Protein AF-A0A1Q3AZX5-F1 (afdb_monomer)

Structure (mmCIF, N/CA/C/O backbone):
data_AF-A0A1Q3AZX5-F1
#
_entry.id   AF-A0A1Q3AZX5-F1
#
loop_
_atom_site.group_PDB
_atom_site.id
_atom_site.type_symbol
_atom_site.label_atom_id
_atom_site.label_alt_id
_atom_site.label_comp_id
_atom_site.label_asym_id
_atom_site.label_entity_id
_atom_site.label_seq_id
_atom_site.pdbx_PDB_ins_code
_atom_site.Cartn_x
_atom_site.Cartn_y
_atom_site.Cartn_z
_atom_site.occupancy
_atom_site.B_iso_or_equiv
_atom_site.auth_seq_id
_atom_site.auth_comp_id
_atom_site.auth_asym_id
_atom_site.auth_atom_id
_atom_site.pdbx_PDB_model_num
ATOM 1 N N . PHE A 1 1 ? 30.695 3.030 -29.112 1.00 62.28 1 PHE A N 1
ATOM 2 C CA . PHE A 1 1 ? 29.649 1.991 -29.036 1.00 62.28 1 PHE A CA 1
ATOM 3 C C . PHE A 1 1 ? 29.957 0.994 -27.920 1.00 62.28 1 PHE A C 1
ATOM 5 O O . PHE A 1 1 ? 29.171 0.930 -26.993 1.00 62.28 1 PHE A O 1
ATOM 12 N N . GLY A 1 2 ? 31.131 0.343 -27.909 1.00 85.50 2 GLY A N 1
ATOM 13 C CA . GLY A 1 2 ? 31.470 -0.656 -26.875 1.00 85.50 2 GLY A CA 1
ATOM 14 C C . GLY A 1 2 ? 31.528 -0.168 -25.417 1.00 85.50 2 GLY A C 1
ATOM 15 O O . GLY A 1 2 ? 31.267 -0.950 -24.516 1.00 85.50 2 GLY A O 1
ATOM 16 N N . GLU A 1 3 ? 31.814 1.112 -25.154 1.00 91.62 3 GLU A N 1
ATOM 17 C CA . GLU A 1 3 ? 31.807 1.649 -23.778 1.00 91.62 3 GLU A CA 1
ATOM 18 C C . GLU A 1 3 ? 30.396 1.696 -23.168 1.00 91.62 3 GLU A C 1
ATOM 20 O O . GLU A 1 3 ? 30.211 1.353 -22.006 1.00 91.62 3 GLU A O 1
ATOM 25 N N . TRP A 1 4 ? 29.386 2.073 -23.960 1.00 93.44 4 TRP A N 1
ATOM 26 C CA . TRP A 1 4 ? 27.993 2.095 -23.503 1.00 93.44 4 TRP A CA 1
ATOM 27 C C . TRP A 1 4 ? 27.488 0.683 -23.194 1.00 93.44 4 TRP A C 1
ATOM 29 O O . TRP A 1 4 ? 26.893 0.462 -22.149 1.00 93.44 4 TRP A O 1
ATOM 39 N N . GLU A 1 5 ? 27.793 -0.272 -24.070 1.00 92.94 5 GLU A N 1
ATOM 40 C CA . GLU A 1 5 ? 27.419 -1.679 -23.916 1.00 92.94 5 GLU A CA 1
ATOM 41 C C . GLU A 1 5 ? 28.101 -2.324 -22.697 1.00 92.94 5 GLU A C 1
ATOM 43 O O . GLU A 1 5 ? 27.453 -3.006 -21.907 1.00 92.94 5 GLU A O 1
ATOM 48 N N . ALA A 1 6 ? 29.387 -2.037 -22.471 1.00 93.94 6 ALA A N 1
ATOM 49 C CA . ALA A 1 6 ? 30.094 -2.491 -21.275 1.00 93.94 6 ALA A CA 1
ATOM 50 C C . ALA A 1 6 ? 29.476 -1.928 -19.981 1.00 93.94 6 ALA A C 1
ATOM 52 O O . ALA A 1 6 ? 29.306 -2.667 -19.009 1.00 93.94 6 ALA A O 1
ATOM 53 N N . ASN A 1 7 ? 29.106 -0.643 -19.978 1.00 96.00 7 ASN A N 1
ATOM 54 C CA . ASN A 1 7 ? 28.438 -0.012 -18.839 1.00 96.00 7 ASN A CA 1
ATOM 55 C C . ASN A 1 7 ? 27.036 -0.599 -18.604 1.00 96.00 7 ASN A C 1
ATOM 57 O O . ASN A 1 7 ? 26.665 -0.841 -17.457 1.00 96.00 7 ASN A O 1
ATOM 61 N N . ASP A 1 8 ? 26.272 -0.867 -19.666 1.00 96.38 8 ASP A N 1
ATOM 62 C CA . ASP A 1 8 ? 24.941 -1.474 -19.564 1.00 96.38 8 ASP A CA 1
ATOM 63 C C . ASP A 1 8 ? 25.014 -2.874 -18.930 1.00 96.38 8 ASP A C 1
ATOM 65 O O . ASP A 1 8 ? 24.337 -3.140 -17.932 1.00 96.38 8 ASP A O 1
ATOM 69 N N . TYR A 1 9 ? 25.934 -3.725 -19.399 1.00 94.62 9 TYR A N 1
ATOM 70 C CA . TYR A 1 9 ? 26.164 -5.042 -18.797 1.00 94.62 9 TYR A CA 1
ATOM 71 C C . TYR A 1 9 ? 26.655 -4.969 -17.349 1.00 94.62 9 TYR A C 1
ATOM 73 O O . TYR A 1 9 ? 26.285 -5.811 -16.525 1.00 94.62 9 TYR A O 1
ATOM 81 N N . GLN A 1 10 ? 27.459 -3.961 -17.003 1.00 96.38 10 GLN A N 1
ATOM 82 C CA . GLN A 1 10 ? 27.892 -3.761 -15.623 1.00 96.38 10 GLN A CA 1
ATOM 83 C C . GLN A 1 10 ? 26.698 -3.481 -14.704 1.00 96.38 10 GLN A C 1
ATOM 85 O O . GLN A 1 10 ? 26.576 -4.123 -13.656 1.00 96.38 10 GLN A O 1
ATOM 90 N N . VAL A 1 11 ? 25.790 -2.593 -15.116 1.00 96.94 11 VAL A N 1
ATOM 91 C CA . VAL A 1 11 ? 24.570 -2.277 -14.361 1.00 96.94 11 VAL A CA 1
ATOM 92 C C . VAL A 1 11 ? 23.652 -3.499 -14.264 1.00 96.94 11 VAL A C 1
ATOM 94 O O . VAL A 1 11 ? 23.158 -3.800 -13.177 1.00 96.94 11 VAL A O 1
ATOM 97 N N . MET A 1 12 ? 23.477 -4.262 -15.349 1.00 95.81 12 MET A N 1
ATOM 98 C CA . MET A 1 12 ? 22.729 -5.528 -15.309 1.00 95.81 12 MET A CA 1
ATOM 99 C C . MET A 1 12 ? 23.308 -6.508 -14.286 1.00 95.81 12 MET A C 1
ATOM 101 O O . MET A 1 12 ? 22.558 -7.123 -13.528 1.00 95.81 12 MET A O 1
ATOM 105 N N . SER A 1 13 ? 24.638 -6.627 -14.213 1.00 95.19 13 SER A N 1
ATOM 106 C CA . SER A 1 13 ? 25.282 -7.507 -13.236 1.00 95.19 13 SER A CA 1
ATOM 107 C C . SER A 1 13 ? 24.969 -7.088 -11.799 1.00 95.19 13 SER A C 1
ATOM 109 O O . SER A 1 13 ? 24.758 -7.947 -10.948 1.00 95.19 13 SER A O 1
ATOM 111 N N . TRP A 1 14 ? 24.893 -5.785 -11.509 1.00 96.06 14 TRP A N 1
ATOM 112 C CA . TRP A 1 14 ? 24.549 -5.301 -10.170 1.00 96.06 14 TRP A CA 1
ATOM 113 C C . TRP A 1 14 ? 23.127 -5.680 -9.782 1.00 96.06 14 TRP A C 1
ATOM 115 O O . TRP A 1 14 ? 22.910 -6.134 -8.659 1.00 96.06 14 TRP A O 1
ATOM 125 N N . PHE A 1 15 ? 22.182 -5.555 -10.714 1.00 95.06 15 PHE A N 1
ATOM 126 C CA . PHE A 1 15 ? 20.816 -6.015 -10.502 1.00 95.06 15 PHE A CA 1
ATOM 127 C C . PHE A 1 15 ? 20.783 -7.516 -10.223 1.00 95.06 15 PHE A C 1
ATOM 129 O O . PHE A 1 15 ? 20.309 -7.928 -9.170 1.00 95.06 15 PHE A O 1
ATOM 136 N N . PHE A 1 16 ? 21.348 -8.331 -11.112 1.00 95.06 16 PHE A N 1
ATOM 137 C CA . PHE A 1 16 ? 21.306 -9.786 -10.986 1.00 95.06 16 PHE A CA 1
ATOM 138 C C . PHE A 1 16 ? 22.024 -10.321 -9.744 1.00 95.06 16 PHE A C 1
ATOM 140 O O . PHE A 1 16 ? 21.514 -11.227 -9.094 1.00 95.06 16 PHE A O 1
ATOM 147 N N . ASN A 1 17 ? 23.153 -9.725 -9.355 1.00 95.31 17 ASN A N 1
ATOM 148 C CA . ASN A 1 17 ? 23.867 -10.098 -8.129 1.00 95.31 17 ASN A CA 1
ATOM 149 C C . ASN A 1 17 ? 23.114 -9.708 -6.846 1.00 95.31 17 ASN A C 1
ATOM 151 O O . ASN A 1 17 ? 23.456 -10.190 -5.768 1.00 95.31 17 ASN A O 1
ATOM 155 N N . SER A 1 18 ? 22.117 -8.829 -6.953 1.00 94.06 18 SER A N 1
ATOM 156 C CA . SER A 1 18 ? 21.274 -8.399 -5.834 1.00 94.06 18 SER A CA 1
ATOM 157 C C . SER A 1 18 ? 19.961 -9.186 -5.743 1.00 94.06 18 SER A C 1
ATOM 159 O O . SER A 1 18 ? 19.187 -8.963 -4.813 1.00 94.06 18 SER A O 1
ATOM 161 N N . MET A 1 19 ? 19.685 -10.082 -6.695 1.00 94.44 19 MET A N 1
ATOM 162 C CA . MET A 1 19 ? 18.457 -10.876 -6.747 1.00 94.44 19 MET A CA 1
ATOM 163 C C . MET A 1 19 ? 18.639 -12.252 -6.112 1.00 94.44 19 MET A C 1
ATOM 165 O O . MET A 1 19 ? 19.694 -12.878 -6.204 1.00 94.44 19 MET A O 1
ATOM 169 N N . GLU A 1 20 ? 17.561 -12.766 -5.528 1.00 95.81 20 GLU A N 1
ATOM 170 C CA . GLU A 1 20 ? 17.456 -14.192 -5.234 1.00 95.81 20 GLU A CA 1
ATOM 171 C C . GLU A 1 20 ? 17.368 -14.992 -6.552 1.00 95.81 20 GLU A C 1
ATOM 173 O O . GLU A 1 20 ? 16.752 -14.500 -7.504 1.00 95.81 20 GLU A O 1
ATOM 178 N N . PRO A 1 21 ? 17.920 -16.222 -6.640 1.00 94.56 21 PRO A N 1
ATOM 179 C CA . PRO A 1 21 ? 17.941 -16.991 -7.889 1.00 94.56 21 PRO A CA 1
ATOM 180 C C . PRO A 1 21 ? 16.577 -17.133 -8.580 1.00 94.56 21 PRO A C 1
ATOM 182 O O . PRO A 1 21 ? 16.490 -17.024 -9.797 1.00 94.56 21 PRO A O 1
ATOM 185 N N . GLN A 1 22 ? 15.497 -17.284 -7.809 1.00 94.38 22 GLN A N 1
ATOM 186 C CA . GLN A 1 22 ? 14.138 -17.401 -8.353 1.00 94.38 22 GLN A CA 1
ATOM 187 C C . GLN A 1 22 ? 13.654 -16.108 -9.027 1.00 94.38 22 GLN A C 1
ATOM 189 O O . GLN A 1 22 ? 12.931 -16.160 -10.015 1.00 94.38 22 GLN A O 1
ATOM 194 N N . VAL A 1 23 ? 14.057 -14.943 -8.509 1.00 92.94 23 VAL A N 1
ATOM 195 C CA . VAL A 1 23 ? 13.726 -13.639 -9.103 1.00 92.94 23 VAL A CA 1
ATOM 196 C C . VAL A 1 23 ? 14.577 -13.409 -10.346 1.00 92.94 23 VAL A C 1
ATOM 198 O O . VAL A 1 23 ? 14.062 -12.966 -11.368 1.00 92.94 23 VAL A O 1
ATOM 201 N N . TYR A 1 24 ? 15.861 -13.772 -10.289 1.00 93.12 24 TYR A N 1
ATOM 202 C CA . TYR A 1 24 ? 16.767 -13.700 -11.435 1.00 93.12 24 TYR A CA 1
ATOM 203 C C . TYR A 1 24 ? 16.213 -14.445 -12.659 1.00 93.12 24 TYR A C 1
ATOM 205 O O . TYR A 1 24 ? 16.205 -13.892 -13.758 1.00 93.12 24 TYR A O 1
ATOM 213 N N . GLU A 1 25 ? 15.707 -15.669 -12.472 1.00 93.75 25 GLU A N 1
ATOM 214 C CA . GLU A 1 25 ? 15.176 -16.508 -13.557 1.00 93.75 25 GLU A CA 1
ATOM 215 C C . GLU A 1 25 ? 14.039 -15.838 -14.345 1.00 93.75 25 GLU A C 1
ATOM 217 O O . GLU A 1 25 ? 13.939 -16.033 -15.556 1.00 93.75 25 GLU A O 1
ATOM 222 N N . ILE A 1 26 ? 13.227 -15.000 -13.692 1.00 94.94 26 ILE A N 1
ATOM 223 C CA . ILE A 1 26 ? 12.126 -14.258 -14.328 1.00 94.94 26 ILE A CA 1
ATOM 224 C C . ILE A 1 26 ? 12.666 -13.233 -15.335 1.00 94.94 26 ILE A C 1
ATOM 226 O O . ILE A 1 26 ? 12.065 -13.014 -16.386 1.00 94.94 26 ILE A O 1
ATOM 230 N N . PHE A 1 27 ? 13.815 -12.624 -15.036 1.00 94.69 27 PHE A N 1
ATOM 231 C CA . PHE A 1 27 ? 14.368 -11.505 -15.801 1.00 94.69 27 PHE A CA 1
ATOM 232 C C . PHE A 1 27 ? 15.612 -11.854 -16.626 1.00 94.69 27 PHE A C 1
ATOM 234 O O . PHE A 1 27 ? 16.183 -10.966 -17.267 1.00 94.69 27 PHE A O 1
ATOM 241 N N . ALA A 1 28 ? 16.025 -13.124 -16.643 1.00 91.56 28 ALA A N 1
ATOM 242 C CA . ALA A 1 28 ? 17.276 -13.591 -17.244 1.00 91.56 28 ALA A CA 1
ATOM 243 C C . ALA A 1 28 ? 17.435 -13.240 -18.738 1.00 91.56 28 ALA A C 1
ATOM 245 O O . ALA A 1 28 ? 18.557 -13.136 -19.227 1.00 91.56 28 ALA A O 1
ATOM 246 N N . TYR A 1 29 ? 16.326 -13.027 -19.453 1.00 92.75 29 TYR A N 1
ATOM 247 C CA . TYR A 1 29 ? 16.305 -12.687 -20.881 1.00 92.75 29 TYR A CA 1
ATOM 248 C C . TYR A 1 2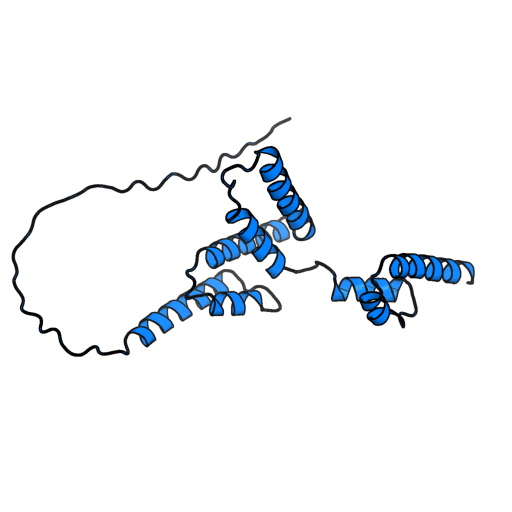9 ? 16.177 -11.184 -21.171 1.00 92.75 29 TYR A C 1
ATOM 250 O O . TYR A 1 29 ? 15.943 -10.799 -22.314 1.00 92.75 29 TYR A O 1
ATOM 258 N N . SER A 1 30 ? 16.309 -10.321 -20.160 1.00 94.12 30 SER A N 1
ATOM 259 C CA . SER A 1 30 ? 16.303 -8.869 -20.374 1.00 94.12 30 SER A CA 1
ATOM 260 C C . SER A 1 30 ? 17.502 -8.456 -21.233 1.00 94.12 30 SER A C 1
ATOM 262 O O . SER A 1 30 ? 18.636 -8.770 -20.890 1.00 94.12 30 SER A O 1
ATOM 264 N N . GLU A 1 31 ? 17.265 -7.744 -22.336 1.00 93.44 31 GLU A N 1
ATOM 265 C CA . GLU A 1 31 ? 18.322 -7.402 -23.308 1.00 93.44 31 GLU A CA 1
ATOM 266 C C . GLU A 1 31 ? 19.192 -6.210 -22.889 1.00 93.44 31 GLU A C 1
ATOM 268 O O . GLU A 1 31 ? 20.314 -6.073 -23.368 1.00 93.44 31 GLU A O 1
ATOM 273 N N . THR A 1 32 ? 18.676 -5.334 -22.022 1.00 95.81 32 THR A N 1
ATOM 274 C CA . THR A 1 32 ? 19.388 -4.141 -21.538 1.00 95.81 32 THR A CA 1
ATOM 275 C C . THR A 1 32 ? 19.109 -3.901 -20.061 1.00 95.81 32 THR A C 1
ATOM 277 O O . THR A 1 32 ? 18.050 -4.286 -19.549 1.00 95.81 32 THR A O 1
ATOM 280 N N . SER A 1 33 ? 20.007 -3.181 -19.383 1.00 95.56 33 SER A N 1
ATOM 281 C CA . SER A 1 33 ? 19.792 -2.745 -17.995 1.00 95.56 33 SER A CA 1
ATOM 282 C C . SER A 1 33 ? 18.510 -1.927 -17.834 1.00 95.56 33 SER A C 1
ATOM 284 O O . SER A 1 33 ? 17.806 -2.052 -16.831 1.00 95.56 33 SER A O 1
ATOM 286 N N . LYS A 1 34 ? 18.157 -1.139 -18.856 1.00 95.75 34 LYS A N 1
ATOM 287 C CA . LYS A 1 34 ? 16.918 -0.366 -18.889 1.00 95.75 34 LYS A CA 1
ATOM 288 C C . LYS A 1 34 ? 15.682 -1.262 -18.955 1.00 95.75 34 LYS A C 1
ATOM 290 O O . LYS A 1 34 ? 14.762 -1.051 -18.173 1.00 9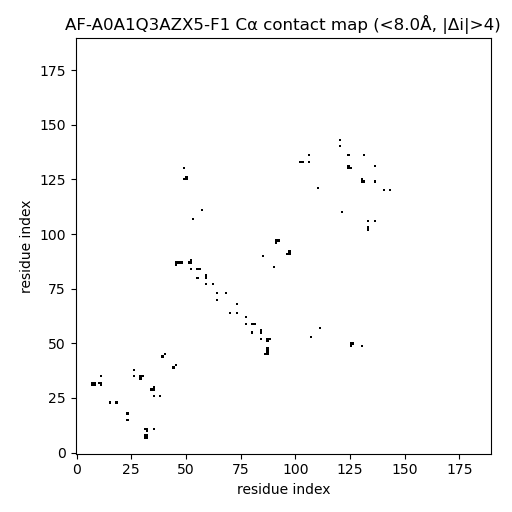5.75 34 LYS A O 1
ATOM 295 N N . ALA A 1 35 ? 15.659 -2.243 -19.858 1.00 95.62 35 ALA A N 1
ATOM 296 C CA . ALA A 1 35 ? 14.528 -3.163 -19.985 1.00 95.62 35 ALA A CA 1
ATOM 297 C C . ALA A 1 35 ? 14.327 -3.991 -18.706 1.00 95.62 35 ALA A C 1
ATOM 299 O O . ALA A 1 35 ? 13.193 -4.182 -18.260 1.00 95.62 35 ALA A O 1
ATOM 300 N N . LEU A 1 36 ? 15.434 -4.414 -18.085 1.00 95.81 36 LEU A N 1
ATOM 301 C CA . LEU A 1 36 ? 15.434 -5.072 -16.782 1.00 95.81 36 LEU A CA 1
ATOM 302 C C . LEU A 1 36 ? 14.805 -4.176 -15.708 1.00 95.81 36 LEU A C 1
ATOM 304 O O . LEU A 1 36 ? 13.880 -4.594 -15.017 1.00 95.81 36 LEU A O 1
ATOM 308 N N . TRP A 1 37 ? 15.278 -2.933 -15.589 1.00 95.06 37 TRP A N 1
ATOM 309 C CA . TRP A 1 37 ? 14.764 -1.977 -14.610 1.00 95.06 37 TRP A CA 1
ATOM 310 C C . TRP A 1 37 ? 13.289 -1.635 -14.823 1.00 95.06 37 TRP A C 1
ATOM 312 O O . TRP A 1 37 ? 12.531 -1.603 -13.858 1.00 95.06 37 TRP A O 1
ATOM 322 N N . ASP A 1 38 ? 12.870 -1.395 -16.066 1.00 93.75 38 ASP A N 1
ATOM 323 C CA . ASP A 1 38 ? 11.473 -1.098 -16.381 1.00 93.75 38 ASP A CA 1
ATOM 324 C C . ASP A 1 38 ? 10.572 -2.286 -15.998 1.00 93.75 38 ASP A C 1
ATOM 326 O O . ASP A 1 38 ? 9.565 -2.085 -15.331 1.00 93.75 38 ASP A O 1
ATOM 330 N N . SER A 1 39 ? 10.988 -3.526 -16.285 1.00 93.00 39 SER A N 1
ATOM 331 C CA . SER A 1 39 ? 10.235 -4.729 -15.891 1.00 93.00 39 SER A CA 1
ATOM 332 C C . SER A 1 39 ? 10.173 -4.914 -14.369 1.00 93.00 39 SER A C 1
ATOM 334 O O . SER A 1 39 ? 9.127 -5.265 -13.823 1.00 93.00 39 SER A O 1
ATOM 336 N N . LEU A 1 40 ? 11.280 -4.649 -13.664 1.00 92.00 40 LEU A N 1
ATOM 337 C CA . LEU A 1 40 ? 11.320 -4.668 -12.199 1.00 92.00 40 LEU A CA 1
ATOM 338 C C . LEU A 1 40 ? 10.389 -3.615 -11.600 1.00 92.00 40 LEU A C 1
ATOM 340 O O . LEU A 1 40 ? 9.657 -3.919 -10.664 1.00 92.00 40 LEU A O 1
ATOM 344 N N . ARG A 1 41 ? 10.396 -2.392 -12.139 1.00 89.06 41 ARG A N 1
ATOM 345 C CA . ARG A 1 41 ? 9.493 -1.322 -11.710 1.00 89.06 41 ARG A CA 1
ATOM 346 C C . ARG A 1 41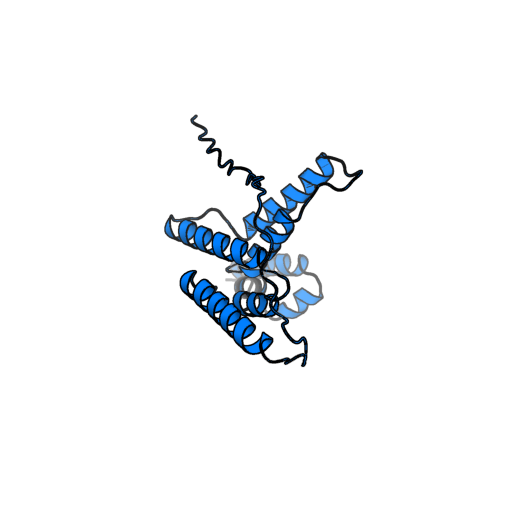 ? 8.039 -1.688 -11.993 1.00 89.06 41 ARG A C 1
ATOM 348 O O . ARG A 1 41 ? 7.197 -1.453 -11.146 1.00 89.06 41 ARG A O 1
ATOM 355 N N . ASP A 1 42 ? 7.728 -2.284 -13.131 1.00 87.00 42 ASP A N 1
ATOM 356 C CA . ASP A 1 42 ? 6.335 -2.580 -13.465 1.00 87.00 42 ASP A CA 1
ATOM 357 C C . ASP A 1 42 ? 5.775 -3.743 -12.616 1.00 87.00 42 ASP A C 1
ATOM 359 O O . ASP A 1 42 ? 4.600 -3.738 -12.258 1.00 87.00 42 ASP A O 1
ATOM 363 N N . MET A 1 43 ? 6.606 -4.729 -12.248 1.00 87.25 43 MET A N 1
ATOM 364 C CA . MET A 1 43 ? 6.182 -5.877 -11.429 1.00 87.25 43 MET A CA 1
ATOM 365 C C . MET A 1 43 ? 6.274 -5.643 -9.917 1.00 87.25 43 MET A C 1
ATOM 367 O O . MET A 1 43 ? 5.437 -6.139 -9.164 1.00 87.25 43 MET A O 1
ATOM 371 N N . TYR A 1 44 ? 7.319 -4.948 -9.469 1.00 83.06 44 TYR A N 1
ATOM 372 C CA . TYR A 1 44 ? 7.648 -4.758 -8.051 1.00 83.06 44 TYR A CA 1
ATOM 373 C C . TYR A 1 44 ? 7.642 -3.292 -7.625 1.00 83.06 44 TYR A C 1
ATOM 375 O O . TYR A 1 44 ? 7.897 -2.994 -6.456 1.00 83.06 44 TYR A O 1
ATOM 383 N N . GLY A 1 45 ? 7.362 -2.373 -8.547 1.00 77.75 45 GLY A N 1
ATOM 384 C CA . GLY A 1 45 ? 7.167 -0.971 -8.226 1.00 77.75 45 GLY A CA 1
ATOM 385 C C . GLY A 1 45 ? 6.043 -0.804 -7.222 1.00 77.75 45 GLY A C 1
ATOM 386 O O . GLY A 1 45 ? 5.068 -1.552 -7.173 1.00 77.75 45 GLY A O 1
ATOM 387 N N . HIS A 1 46 ? 6.226 0.187 -6.367 1.00 70.94 46 HIS A N 1
ATOM 388 C CA . HIS A 1 46 ? 5.271 0.529 -5.323 1.00 70.94 46 HIS A CA 1
ATOM 389 C C . HIS A 1 46 ? 4.293 1.621 -5.765 1.00 70.94 46 HIS A C 1
ATOM 391 O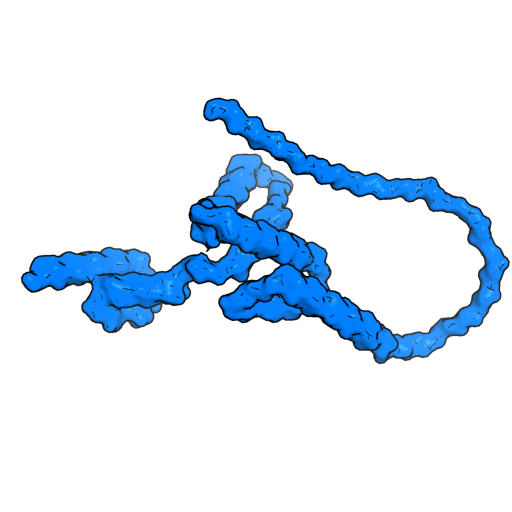 O . HIS A 1 46 ? 3.491 2.084 -4.950 1.00 70.94 46 HIS A O 1
ATOM 397 N N . ASP A 1 47 ? 4.360 2.011 -7.039 1.00 65.56 47 ASP A N 1
ATOM 398 C CA . ASP A 1 47 ? 3.473 2.987 -7.650 1.00 65.56 47 ASP A CA 1
ATOM 399 C C . ASP A 1 47 ? 2.040 2.421 -7.596 1.00 65.56 47 ASP A C 1
ATOM 401 O O . ASP A 1 47 ? 1.767 1.325 -8.078 1.00 65.56 47 ASP A O 1
ATOM 405 N N . ASP A 1 48 ? 1.150 3.134 -6.904 1.00 70.75 48 ASP A N 1
ATOM 406 C CA . ASP A 1 48 ? -0.278 2.819 -6.741 1.00 70.75 48 ASP A CA 1
ATOM 407 C C . ASP A 1 48 ? -0.647 1.573 -5.906 1.00 70.75 48 ASP A C 1
ATOM 409 O O . ASP A 1 48 ? -1.741 1.020 -6.035 1.00 70.75 48 ASP A O 1
ATOM 413 N N . ASN A 1 49 ? 0.198 1.156 -4.953 1.00 83.81 49 ASN A N 1
ATOM 414 C CA . ASN A 1 49 ? -0.159 0.073 -4.024 1.00 83.81 49 ASN A CA 1
ATOM 415 C C . ASN A 1 49 ? -1.032 0.544 -2.835 1.00 83.81 49 ASN A C 1
ATOM 417 O O . ASN A 1 49 ? -0.647 0.459 -1.664 1.00 83.81 49 ASN A O 1
ATOM 421 N N . ASP A 1 50 ? -2.237 1.032 -3.139 1.00 87.56 50 ASP A N 1
ATOM 422 C CA . ASP A 1 50 ? -3.226 1.506 -2.158 1.00 87.56 50 ASP A CA 1
ATOM 423 C C . ASP A 1 50 ? -3.633 0.410 -1.149 1.00 87.56 50 ASP A C 1
ATOM 425 O O . ASP A 1 50 ? -3.869 0.694 0.027 1.00 87.56 50 ASP A O 1
ATOM 429 N N . SER A 1 51 ? -3.637 -0.860 -1.572 1.00 88.06 51 SER A N 1
ATOM 430 C CA . SER A 1 51 ? -3.876 -2.004 -0.680 1.00 88.06 51 SER A CA 1
ATOM 431 C C . SER A 1 51 ? -2.801 -2.126 0.403 1.00 88.06 51 SER A C 1
ATOM 433 O O . SER A 1 51 ? -3.127 -2.333 1.574 1.00 88.06 51 SER A O 1
ATOM 435 N N . ARG A 1 52 ? -1.521 -1.947 0.047 1.00 90.56 52 ARG A N 1
ATOM 436 C CA . ARG A 1 52 ? -0.423 -1.974 1.021 1.00 90.56 52 ARG A CA 1
ATOM 437 C C . ARG A 1 52 ? -0.473 -0.783 1.971 1.00 90.56 52 ARG A C 1
ATOM 439 O O . ARG A 1 52 ? -0.181 -0.940 3.155 1.00 90.56 52 ARG A O 1
ATOM 446 N N . VAL A 1 53 ? -0.879 0.391 1.484 1.00 92.94 53 VAL A N 1
ATOM 447 C CA . VAL A 1 53 ? -1.112 1.562 2.343 1.00 92.94 53 VAL A CA 1
ATOM 448 C C . VAL A 1 53 ? -2.192 1.260 3.381 1.00 92.94 53 VAL A C 1
ATOM 450 O O . VAL A 1 53 ? -1.961 1.480 4.571 1.00 92.94 53 VAL A O 1
ATOM 453 N N . PHE A 1 54 ? -3.335 0.721 2.951 1.00 92.75 54 PHE A N 1
ATOM 454 C CA . PHE A 1 54 ? -4.430 0.342 3.844 1.00 92.75 54 PHE A CA 1
ATOM 455 C C . PHE A 1 54 ? -3.983 -0.675 4.905 1.00 92.75 54 PHE A C 1
ATOM 457 O O . PHE A 1 54 ? -4.266 -0.504 6.093 1.00 92.75 54 PHE A O 1
ATOM 464 N N . GLU A 1 55 ? -3.246 -1.710 4.495 1.00 92.94 55 GLU A N 1
ATOM 465 C CA . GLU A 1 55 ? -2.702 -2.727 5.398 1.00 92.94 55 GLU A CA 1
ATOM 466 C C . GLU A 1 55 ? -1.772 -2.111 6.453 1.00 92.94 55 GLU A C 1
ATOM 468 O O . GLU A 1 55 ? -1.975 -2.324 7.648 1.00 92.94 55 GLU A O 1
ATOM 473 N N . LEU A 1 56 ? -0.800 -1.292 6.035 1.00 95.44 56 LEU A N 1
ATOM 474 C CA . LEU A 1 56 ? 0.143 -0.635 6.943 1.00 95.44 56 LEU A CA 1
ATOM 475 C C . LEU A 1 56 ? -0.564 0.305 7.922 1.00 95.44 56 LEU A C 1
ATOM 477 O O . LEU A 1 56 ? -0.248 0.298 9.110 1.00 95.44 56 LEU A O 1
ATOM 481 N N . GLN A 1 57 ? -1.535 1.095 7.454 1.00 95.19 57 GLN A N 1
ATOM 482 C CA . GLN A 1 57 ? -2.342 1.951 8.327 1.00 95.19 57 GLN A CA 1
ATOM 483 C C . GLN A 1 57 ? -3.087 1.122 9.372 1.00 95.19 57 GLN A C 1
ATOM 485 O O . GLN A 1 57 ? -3.069 1.465 10.551 1.00 95.19 57 GLN A O 1
ATOM 490 N N . GLN A 1 58 ? -3.681 0.001 8.965 1.00 93.94 58 GLN A N 1
ATOM 491 C CA . GLN A 1 58 ? -4.397 -0.878 9.876 1.00 93.94 58 GLN A CA 1
ATOM 492 C C . GLN A 1 58 ? -3.464 -1.539 10.902 1.00 93.94 58 GLN A C 1
ATOM 494 O O . GLN A 1 58 ? -3.798 -1.589 12.087 1.00 93.94 58 GLN A O 1
ATOM 499 N N . GLU A 1 59 ? -2.303 -2.037 10.476 1.00 95.56 59 GLU A N 1
ATOM 500 C CA . GLU A 1 59 ? -1.281 -2.566 11.382 1.00 95.56 59 GLU A CA 1
ATOM 501 C C . GLU A 1 59 ? -0.822 -1.500 12.382 1.00 95.56 59 GLU A C 1
ATOM 503 O O . GLU A 1 59 ? -0.700 -1.793 13.569 1.00 95.56 59 GLU A O 1
ATOM 508 N N . ILE A 1 60 ? -0.614 -0.259 11.926 1.00 96.62 60 ILE A N 1
ATOM 509 C CA . ILE A 1 60 ? -0.253 0.873 12.786 1.00 96.62 60 ILE A CA 1
ATOM 510 C C . ILE A 1 60 ? -1.355 1.169 13.800 1.00 96.62 60 ILE A C 1
ATOM 512 O O . ILE A 1 60 ? -1.060 1.277 14.987 1.00 96.62 60 ILE A O 1
ATOM 516 N N . SER A 1 61 ? -2.613 1.251 13.369 1.00 94.00 61 SER A N 1
ATOM 517 C CA . SER A 1 61 ? -3.746 1.527 14.258 1.00 94.00 61 SER A CA 1
ATOM 518 C C . SER A 1 61 ? -3.983 0.432 15.297 1.00 94.00 61 SER A C 1
ATOM 520 O O . SER A 1 61 ? -4.479 0.726 16.379 1.00 94.00 61 SER A O 1
ATOM 522 N N . LYS A 1 62 ? -3.648 -0.823 14.980 1.00 94.19 62 LYS A N 1
ATOM 523 C CA . LYS A 1 62 ? -3.803 -1.976 15.883 1.00 94.19 62 LYS A CA 1
ATOM 524 C C . LYS A 1 62 ? -2.571 -2.233 16.759 1.00 94.19 62 LYS A C 1
ATOM 526 O O . LYS A 1 62 ? -2.610 -3.127 17.602 1.00 94.19 62 LYS A O 1
ATOM 531 N N . MET A 1 63 ? -1.461 -1.527 16.539 1.00 95.88 63 MET A N 1
ATOM 532 C CA . MET A 1 63 ? -0.241 -1.736 17.315 1.00 95.88 63 MET A CA 1
ATOM 533 C C . MET A 1 63 ? -0.378 -1.140 18.714 1.00 95.88 63 MET A C 1
ATOM 535 O O . MET A 1 63 ? -0.413 0.073 18.895 1.00 95.88 63 MET A O 1
ATOM 539 N N . GLU A 1 64 ? -0.340 -2.014 19.712 1.00 96.12 64 GLU A N 1
ATOM 540 C CA . GLU A 1 64 ? -0.320 -1.654 21.127 1.00 96.12 64 GLU A CA 1
ATOM 541 C C . GLU A 1 64 ? 0.925 -2.233 21.807 1.00 96.12 64 GLU A C 1
ATOM 543 O O . GLU A 1 64 ? 1.504 -3.234 21.366 1.00 96.12 64 GLU A O 1
ATOM 548 N N . GLN A 1 65 ? 1.380 -1.587 22.881 1.00 96.19 65 GLN A N 1
ATOM 549 C CA . GLN A 1 65 ? 2.501 -2.099 23.663 1.00 96.19 65 GLN A CA 1
ATOM 550 C C . GLN A 1 65 ? 2.060 -3.343 24.441 1.00 96.19 65 GLN A C 1
ATOM 552 O O . GLN A 1 65 ? 1.172 -3.283 25.288 1.00 96.19 65 GLN A O 1
ATOM 557 N N . THR A 1 66 ? 2.710 -4.480 24.189 1.00 95.00 66 THR A N 1
ATOM 558 C CA . THR A 1 66 ? 2.383 -5.734 24.880 1.00 95.00 66 THR A CA 1
ATOM 559 C C . THR A 1 66 ? 2.962 -5.762 26.295 1.00 95.00 66 THR A C 1
ATOM 561 O O . THR A 1 66 ? 4.037 -5.211 26.555 1.00 95.00 66 THR A O 1
ATOM 564 N N . THR A 1 67 ? 2.311 -6.473 27.217 1.00 95.31 67 THR A N 1
ATOM 565 C CA . THR A 1 67 ? 2.819 -6.660 28.584 1.00 95.31 67 THR A CA 1
ATOM 566 C C . THR A 1 67 ? 4.239 -7.240 28.570 1.00 95.31 67 THR A C 1
ATOM 568 O O . THR A 1 67 ? 4.500 -8.252 27.926 1.00 95.31 67 THR A O 1
ATOM 571 N N . GLY A 1 68 ? 5.173 -6.581 29.264 1.00 95.19 68 GLY A N 1
ATOM 572 C CA . GLY A 1 68 ? 6.584 -6.987 29.327 1.00 95.19 68 GLY A CA 1
ATOM 573 C C . GLY A 1 68 ? 7.465 -6.512 28.161 1.00 95.19 68 GLY A C 1
ATOM 574 O O . GLY A 1 68 ? 8.681 -6.686 28.218 1.00 95.19 68 GLY A O 1
ATOM 575 N N . GLN A 1 69 ? 6.904 -5.871 27.128 1.00 96.88 69 GLN A N 1
ATOM 576 C CA . GLN A 1 69 ? 7.690 -5.261 26.051 1.00 96.88 69 GLN A CA 1
ATOM 577 C C . GLN A 1 69 ? 8.275 -3.916 26.495 1.00 96.88 69 GLN A C 1
ATOM 579 O O . GLN A 1 69 ? 7.571 -3.068 27.044 1.00 96.88 69 GLN A O 1
ATOM 584 N N . SER A 1 70 ? 9.563 -3.687 26.217 1.00 97.75 70 SER A N 1
ATOM 585 C CA . SER A 1 70 ? 10.197 -2.397 26.502 1.00 97.75 70 SER A CA 1
ATOM 586 C C . SER A 1 70 ? 9.687 -1.298 25.566 1.00 97.75 70 SER A C 1
ATOM 588 O O . SER A 1 70 ? 9.429 -1.538 24.384 1.00 97.75 70 SER A O 1
ATOM 590 N N . PHE A 1 71 ? 9.617 -0.066 26.074 1.00 97.44 71 PHE A N 1
ATOM 591 C CA . PHE A 1 71 ? 9.219 1.102 25.283 1.00 97.44 71 PHE A CA 1
ATOM 592 C C . PHE A 1 71 ? 10.060 1.256 24.004 1.00 97.44 71 PHE A C 1
ATOM 594 O O . PHE A 1 71 ? 9.517 1.449 22.922 1.00 97.44 71 PHE A O 1
ATOM 601 N N . ILE A 1 72 ? 11.384 1.087 24.102 1.00 98.12 72 ILE A N 1
ATOM 602 C CA . ILE A 1 72 ? 12.294 1.195 22.949 1.00 98.12 72 ILE A CA 1
ATOM 603 C C . ILE A 1 72 ? 11.996 0.133 21.886 1.00 98.12 72 ILE A C 1
ATOM 605 O O . ILE A 1 72 ? 12.078 0.419 20.692 1.00 98.12 72 ILE A O 1
ATOM 609 N N . HIS A 1 73 ? 11.636 -1.086 22.296 1.00 97.62 73 HIS A N 1
ATOM 610 C CA . HIS A 1 73 ? 11.249 -2.131 21.354 1.00 97.62 73 HIS A CA 1
ATOM 611 C C . HIS A 1 73 ? 9.944 -1.773 20.631 1.00 97.62 73 HIS A C 1
ATOM 613 O O . HIS A 1 73 ? 9.862 -1.905 19.411 1.00 97.62 73 HIS A O 1
ATOM 619 N N . HIS A 1 74 ? 8.945 -1.279 21.365 1.00 97.75 74 HIS A N 1
ATOM 620 C CA . HIS A 1 74 ? 7.682 -0.828 20.782 1.00 97.75 74 HIS A CA 1
ATOM 621 C C . HIS A 1 74 ? 7.888 0.345 19.805 1.00 97.75 74 HIS A C 1
ATOM 623 O O . HIS A 1 74 ? 7.453 0.276 18.656 1.00 97.75 74 HIS A O 1
ATOM 629 N N . LEU A 1 75 ? 8.653 1.367 20.209 1.00 97.88 75 LEU A N 1
ATOM 630 C CA . LEU A 1 75 ? 8.995 2.520 19.371 1.00 97.88 75 LEU A CA 1
ATOM 631 C C . LEU A 1 75 ? 9.718 2.104 18.087 1.00 97.88 75 LEU A C 1
ATOM 633 O O . LEU A 1 75 ? 9.406 2.615 17.014 1.00 97.88 75 LEU A O 1
ATOM 637 N N . ARG A 1 76 ? 10.668 1.163 18.171 1.00 98.00 76 ARG A N 1
ATOM 638 C CA . ARG A 1 76 ? 11.362 0.629 16.990 1.00 98.00 76 ARG A CA 1
ATOM 639 C C . ARG A 1 76 ? 10.375 0.010 16.001 1.00 98.00 76 ARG A C 1
ATOM 641 O O . ARG A 1 76 ? 10.498 0.244 14.801 1.00 98.00 76 ARG A O 1
ATOM 648 N N . ASN A 1 77 ? 9.412 -0.768 16.493 1.00 97.19 77 ASN A N 1
ATOM 649 C CA . ASN A 1 77 ? 8.415 -1.421 15.649 1.00 97.19 77 ASN A CA 1
ATOM 650 C C . ASN A 1 77 ? 7.494 -0.407 14.965 1.00 97.19 77 ASN A C 1
ATOM 652 O O . ASN A 1 77 ? 7.315 -0.492 13.751 1.00 97.19 77 ASN A O 1
ATOM 656 N N . LEU A 1 78 ? 6.986 0.573 15.720 1.00 97.62 78 LEU A N 1
ATOM 657 C CA . LEU A 1 78 ? 6.188 1.675 15.177 1.00 97.62 78 LEU A CA 1
ATOM 658 C C . LEU A 1 78 ? 6.966 2.466 14.126 1.00 97.62 78 LEU A C 1
ATOM 660 O O . LEU A 1 78 ? 6.495 2.634 13.005 1.00 97.62 78 LEU A O 1
ATOM 664 N N . LYS A 1 79 ? 8.196 2.878 14.453 1.00 97.38 79 LYS A N 1
ATOM 665 C CA . LYS A 1 79 ? 9.048 3.634 13.534 1.00 97.38 79 LYS A CA 1
ATOM 666 C C . LYS A 1 79 ? 9.309 2.878 12.237 1.00 97.38 79 LYS A C 1
ATOM 668 O O . LYS A 1 79 ? 9.192 3.469 11.171 1.00 97.38 79 LYS A O 1
ATOM 673 N N . ARG A 1 80 ? 9.593 1.576 12.315 1.00 97.62 80 ARG A N 1
ATOM 674 C CA . ARG A 1 80 ? 9.772 0.734 11.126 1.00 97.62 80 ARG A CA 1
ATOM 675 C C . ARG A 1 80 ? 8.542 0.773 10.216 1.00 97.62 80 ARG A C 1
ATOM 677 O O . ARG A 1 80 ? 8.700 0.909 9.011 1.00 97.62 80 ARG A O 1
ATOM 684 N N . LYS A 1 81 ? 7.336 0.685 10.785 1.00 97.25 81 LYS A N 1
ATOM 685 C CA . LYS A 1 81 ? 6.083 0.728 10.017 1.00 97.25 81 LYS A CA 1
ATOM 686 C C . LYS A 1 81 ? 5.790 2.113 9.438 1.00 97.25 81 LYS A C 1
ATOM 688 O O . LYS A 1 81 ? 5.344 2.195 8.300 1.00 97.25 81 LYS A O 1
ATOM 693 N N . TRP A 1 82 ? 6.096 3.194 10.156 1.00 96.38 82 TRP A N 1
ATOM 694 C CA . TRP A 1 82 ? 6.006 4.552 9.601 1.00 96.38 82 TRP A CA 1
ATOM 695 C C . TRP A 1 82 ? 6.989 4.784 8.454 1.00 96.38 82 TRP A C 1
ATOM 697 O O . TRP A 1 82 ? 6.612 5.353 7.433 1.00 96.38 82 TRP A O 1
ATOM 707 N N . ASP A 1 83 ? 8.236 4.337 8.611 1.00 95.44 83 ASP A N 1
ATOM 708 C CA . ASP A 1 83 ? 9.259 4.470 7.574 1.00 95.44 83 ASP A CA 1
ATOM 709 C C . ASP A 1 83 ? 8.879 3.649 6.328 1.00 95.44 83 ASP A C 1
ATOM 711 O O . ASP A 1 83 ? 9.058 4.126 5.211 1.00 95.44 83 ASP A O 1
ATOM 715 N N . GLU A 1 84 ? 8.289 2.464 6.510 1.00 94.00 84 GLU A N 1
ATOM 716 C CA . GLU A 1 84 ? 7.733 1.649 5.426 1.00 94.00 84 GLU A CA 1
ATOM 717 C C . GLU A 1 84 ? 6.548 2.345 4.737 1.00 94.00 84 GLU A C 1
ATOM 719 O O . GLU A 1 84 ? 6.555 2.507 3.520 1.00 94.00 84 GLU A O 1
ATOM 724 N N . LEU A 1 85 ? 5.570 2.854 5.495 1.00 93.06 85 LEU A N 1
ATOM 725 C CA . LEU A 1 85 ? 4.430 3.605 4.952 1.00 93.06 85 LEU A CA 1
ATOM 726 C C . LEU A 1 85 ? 4.880 4.815 4.122 1.00 93.06 85 LEU A C 1
ATOM 728 O O . LEU A 1 85 ? 4.302 5.099 3.075 1.00 93.06 85 LEU A O 1
ATOM 732 N N . LYS A 1 86 ? 5.945 5.500 4.549 1.00 91.62 86 LYS A N 1
ATOM 733 C CA . LYS A 1 86 ? 6.514 6.647 3.832 1.00 91.62 86 LYS A CA 1
ATOM 734 C C . LYS A 1 86 ? 7.064 6.280 2.447 1.00 91.62 86 LYS A C 1
ATOM 736 O O . LYS A 1 86 ? 7.120 7.154 1.587 1.00 91.62 86 LYS A O 1
ATOM 741 N N . GLN A 1 87 ? 7.440 5.020 2.213 1.00 89.94 87 GLN A N 1
ATOM 742 C CA . GLN A 1 87 ? 7.873 4.547 0.890 1.00 89.94 87 GLN A CA 1
ATOM 743 C C . GLN A 1 87 ? 6.701 4.502 -0.100 1.00 89.94 87 GLN A C 1
ATOM 745 O O . GLN A 1 87 ? 6.873 4.868 -1.256 1.00 89.94 87 GLN A O 1
ATOM 750 N N . TYR A 1 88 ? 5.505 4.139 0.372 1.00 88.88 88 TYR A N 1
ATOM 751 C CA . TYR A 1 88 ? 4.269 4.098 -0.424 1.00 88.88 88 TYR A CA 1
ATOM 752 C C . TYR A 1 88 ? 3.523 5.443 -0.458 1.00 88.88 88 TYR A C 1
ATOM 754 O O . TYR A 1 88 ? 2.726 5.714 -1.354 1.00 88.88 88 TYR A O 1
ATOM 762 N N . ARG A 1 89 ? 3.774 6.313 0.524 1.00 87.25 89 ARG A N 1
ATOM 763 C CA . ARG A 1 89 ? 3.227 7.673 0.616 1.00 87.25 89 ARG A CA 1
ATOM 764 C C . ARG A 1 89 ? 4.368 8.700 0.692 1.00 87.25 89 ARG A C 1
ATOM 766 O O . ARG A 1 89 ? 4.557 9.322 1.742 1.00 87.25 89 ARG A O 1
ATOM 773 N N . PRO A 1 90 ? 5.134 8.908 -0.400 1.00 86.62 90 PRO A N 1
ATOM 774 C CA . PRO A 1 90 ? 6.149 9.961 -0.445 1.00 86.62 90 PRO A CA 1
ATOM 775 C C . PRO A 1 90 ? 5.492 11.333 -0.273 1.00 86.62 90 PRO A C 1
ATOM 777 O O . PRO A 1 90 ? 4.286 11.458 -0.446 1.00 86.62 90 PRO A O 1
ATOM 780 N N . ILE A 1 91 ? 6.249 12.385 0.041 1.00 86.88 91 ILE A N 1
ATOM 781 C CA . ILE A 1 91 ? 5.683 13.736 0.223 1.00 86.88 91 ILE A CA 1
ATOM 782 C C . ILE A 1 91 ? 4.857 14.131 -1.012 1.00 86.88 91 ILE A C 1
ATOM 784 O O . ILE A 1 91 ? 5.283 13.913 -2.145 1.00 86.88 91 ILE A O 1
ATOM 788 N N . ALA A 1 92 ? 3.648 14.653 -0.790 1.00 89.38 92 ALA A N 1
ATOM 789 C CA . ALA A 1 92 ? 2.779 15.086 -1.878 1.00 89.38 92 ALA A CA 1
ATOM 790 C C . ALA A 1 92 ? 3.447 16.235 -2.643 1.00 89.38 92 ALA A C 1
ATOM 792 O O . ALA A 1 92 ? 3.813 17.247 -2.049 1.00 89.38 92 ALA A O 1
ATOM 793 N N . ALA A 1 93 ? 3.612 16.065 -3.955 1.00 90.69 93 ALA A N 1
ATOM 794 C CA . ALA A 1 93 ? 4.241 17.073 -4.804 1.00 90.69 93 ALA A CA 1
ATOM 795 C C . ALA A 1 93 ? 3.319 18.276 -5.069 1.00 90.69 93 ALA A C 1
ATOM 797 O O . ALA A 1 93 ? 3.806 19.370 -5.341 1.00 90.69 93 ALA A O 1
ATOM 798 N N . THR A 1 94 ? 1.998 18.080 -4.986 1.00 94.50 94 THR A N 1
ATOM 799 C CA . THR A 1 94 ? 0.988 19.122 -5.201 1.00 94.50 94 THR A CA 1
ATOM 800 C C . THR A 1 94 ? -0.148 19.023 -4.180 1.00 94.50 94 THR A C 1
ATOM 802 O O . THR A 1 94 ? -0.301 18.006 -3.493 1.00 94.50 94 THR A O 1
ATOM 805 N N . VAL A 1 95 ? -0.957 20.083 -4.088 1.00 94.38 95 VAL A N 1
ATOM 806 C CA . VAL A 1 95 ? -2.135 20.133 -3.207 1.00 94.38 95 VAL A CA 1
ATOM 807 C C . VAL A 1 95 ? -3.176 19.099 -3.635 1.00 94.38 95 VAL A C 1
ATOM 809 O O . VAL A 1 95 ? -3.764 18.447 -2.783 1.00 94.38 95 VAL A O 1
ATOM 812 N N . GLU A 1 96 ? -3.352 18.874 -4.937 1.00 92.88 96 GLU A N 1
ATOM 813 C CA . GLU A 1 96 ? -4.301 17.892 -5.471 1.00 92.88 96 GLU A CA 1
ATOM 814 C C . GLU A 1 96 ? -3.947 16.471 -5.019 1.00 92.88 96 GLU A C 1
ATOM 816 O O . GLU A 1 96 ? -4.819 15.737 -4.558 1.00 92.88 96 GLU A O 1
ATOM 821 N N . VAL A 1 97 ? -2.659 16.104 -5.071 1.00 91.19 97 VAL A N 1
ATOM 822 C CA . VAL A 1 97 ? -2.176 14.802 -4.581 1.00 91.19 97 VAL A CA 1
ATOM 823 C C . VAL A 1 97 ? -2.394 14.669 -3.074 1.00 91.19 97 VAL A C 1
ATOM 825 O O . VAL A 1 97 ? -2.745 13.593 -2.590 1.00 91.19 97 VAL A O 1
ATOM 828 N N . TYR A 1 98 ? -2.193 15.751 -2.316 1.00 92.00 98 TYR A N 1
ATOM 829 C CA . TYR A 1 98 ? -2.464 15.760 -0.880 1.00 92.00 98 TYR A CA 1
ATOM 830 C C . TYR A 1 98 ? -3.954 15.539 -0.586 1.00 92.00 98 TYR A C 1
ATOM 832 O O . TYR A 1 98 ? -4.287 14.634 0.176 1.00 92.00 98 TYR A O 1
ATOM 840 N N . THR A 1 99 ? -4.845 16.302 -1.226 1.00 92.25 99 THR A N 1
ATOM 841 C CA . THR A 1 99 ? -6.300 16.183 -1.047 1.00 92.25 99 THR A CA 1
ATOM 842 C C . THR A 1 99 ? -6.806 14.804 -1.454 1.00 92.25 99 THR A C 1
ATOM 844 O O . THR A 1 99 ? -7.577 14.198 -0.717 1.00 92.25 99 THR A O 1
ATOM 847 N N . GLN A 1 100 ? -6.326 14.264 -2.578 1.00 90.31 100 GLN A N 1
ATOM 848 C CA . GLN A 1 100 ? -6.668 12.909 -3.006 1.00 90.31 100 GLN A CA 1
ATOM 849 C C . GLN A 1 100 ? -6.289 11.883 -1.934 1.00 90.31 100 GLN A C 1
ATOM 851 O O . GLN A 1 100 ? -7.108 11.049 -1.563 1.00 90.31 100 GLN A O 1
ATOM 856 N N . ARG A 1 101 ? -5.068 11.951 -1.394 1.00 90.56 101 ARG A N 1
ATOM 857 C CA . ARG A 1 101 ? -4.620 11.026 -0.342 1.00 90.56 101 ARG A CA 1
ATOM 858 C C . ARG A 1 101 ? -5.407 11.182 0.950 1.00 90.56 101 ARG A C 1
ATOM 860 O O . ARG A 1 101 ? -5.722 10.181 1.579 1.00 90.56 101 ARG A O 1
ATOM 867 N N . GLU A 1 102 ? -5.760 12.407 1.324 1.00 91.69 102 GLU A N 1
ATOM 868 C CA . GLU A 1 102 ? -6.608 12.656 2.487 1.00 91.69 102 GLU A CA 1
ATOM 869 C C . GLU A 1 102 ? -7.989 11.995 2.323 1.00 91.69 102 GLU A C 1
ATOM 871 O O . GLU A 1 102 ? -8.488 11.351 3.248 1.00 91.69 102 GLU A O 1
ATOM 876 N N . GLU A 1 103 ? -8.598 12.095 1.138 1.00 91.31 103 GLU A N 1
ATOM 877 C C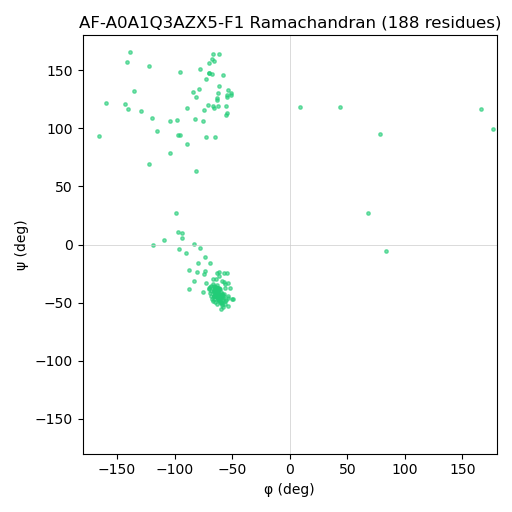A . GLU A 1 103 ? -9.842 11.384 0.825 1.00 91.31 103 GLU A CA 1
ATOM 878 C C . GLU A 1 103 ? -9.664 9.861 0.892 1.00 91.31 103 GLU A C 1
ATOM 880 O O . GLU A 1 103 ? -10.513 9.173 1.465 1.00 91.31 103 GLU A O 1
ATOM 885 N N . GLN A 1 104 ? -8.552 9.331 0.369 1.00 91.62 104 GLN A N 1
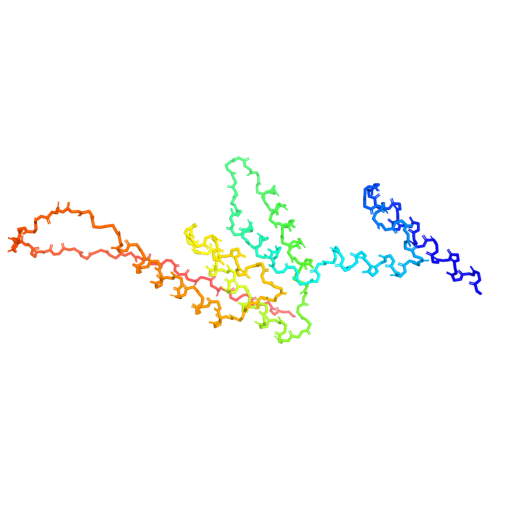ATOM 886 C CA . GLN A 1 104 ? -8.215 7.907 0.467 1.00 91.62 104 GLN A CA 1
ATOM 887 C C . GLN A 1 104 ? -8.089 7.445 1.921 1.00 91.62 104 GLN A C 1
ATOM 889 O O . GLN A 1 104 ? -8.679 6.434 2.298 1.00 91.62 104 GLN A O 1
ATOM 894 N N . ASP A 1 105 ? -7.398 8.208 2.763 1.00 91.88 105 ASP A N 1
ATOM 895 C CA . ASP A 1 105 ? -7.199 7.868 4.170 1.00 91.88 105 ASP A CA 1
ATOM 896 C C . ASP A 1 105 ? -8.524 7.877 4.948 1.00 91.88 105 ASP A C 1
ATOM 898 O O . ASP A 1 105 ? -8.761 7.006 5.788 1.00 91.88 105 ASP A O 1
ATOM 902 N N . ARG A 1 106 ? -9.446 8.799 4.634 1.00 91.81 106 ARG A N 1
ATOM 903 C CA . ARG A 1 106 ? -10.809 8.788 5.199 1.00 91.81 106 ARG A CA 1
ATOM 904 C C . ARG A 1 106 ? -11.591 7.544 4.770 1.00 91.81 106 ARG A C 1
ATOM 906 O O . ARG A 1 106 ? -12.289 6.951 5.594 1.00 91.81 106 ARG A O 1
ATOM 913 N N . MET A 1 107 ? -11.467 7.123 3.507 1.00 92.88 107 MET A N 1
ATOM 914 C CA . MET A 1 107 ? -12.072 5.871 3.026 1.00 92.88 107 MET A CA 1
ATOM 915 C C . MET A 1 107 ? -11.505 4.665 3.769 1.00 92.88 107 MET A C 1
ATOM 917 O O . MET A 1 107 ? -12.263 3.829 4.253 1.00 92.88 107 MET A O 1
ATOM 921 N N . PHE A 1 108 ? -10.187 4.595 3.910 1.00 93.31 108 PHE A N 1
ATOM 922 C CA . PHE A 1 108 ? -9.507 3.533 4.638 1.00 93.31 108 PHE A CA 1
ATOM 923 C C . PHE A 1 108 ? -9.935 3.466 6.102 1.00 93.31 108 PHE A C 1
ATOM 925 O O . PHE A 1 108 ? -10.272 2.386 6.580 1.00 93.31 108 PHE A O 1
ATOM 932 N N . GLN A 1 109 ? -10.031 4.598 6.796 1.00 92.75 109 GLN A N 1
ATOM 933 C CA . GLN A 1 109 ? -10.531 4.634 8.172 1.00 92.75 109 GLN A CA 1
ATOM 934 C C . GLN A 1 109 ? -11.973 4.123 8.274 1.00 92.75 109 GLN A C 1
ATOM 936 O O . GLN A 1 109 ? -12.265 3.295 9.139 1.00 92.75 109 GLN A O 1
ATOM 941 N N . LEU A 1 110 ? -12.859 4.544 7.361 1.00 93.06 110 LEU A N 1
ATOM 942 C CA . LEU A 1 110 ? -14.230 4.035 7.302 1.00 93.06 110 LEU A CA 1
ATOM 943 C C . LEU A 1 110 ? -14.232 2.516 7.111 1.00 93.06 110 LEU A C 1
ATOM 945 O O . LEU A 1 110 ? -14.813 1.804 7.926 1.00 93.06 110 LEU A O 1
ATOM 949 N N . LEU A 1 111 ? -13.548 2.006 6.084 1.00 92.38 111 LEU A N 1
ATOM 950 C CA . LEU A 1 111 ? -13.495 0.572 5.792 1.00 92.38 111 LEU A CA 1
ATOM 951 C C . LEU A 1 111 ? -12.866 -0.226 6.947 1.00 92.38 111 LEU A C 1
ATOM 953 O O . LEU A 1 111 ? -13.337 -1.311 7.279 1.00 92.38 111 LEU A O 1
ATOM 957 N N . ALA A 1 112 ? -11.830 0.292 7.604 1.00 91.38 112 ALA A N 1
ATOM 958 C CA . ALA A 1 112 ? -11.212 -0.365 8.753 1.00 91.38 112 ALA A CA 1
ATOM 959 C C . ALA A 1 112 ? -12.151 -0.437 9.970 1.00 91.38 112 ALA A C 1
ATOM 961 O O . ALA A 1 112 ? -12.051 -1.385 10.747 1.00 91.38 112 ALA A O 1
ATOM 962 N N . SER A 1 113 ? -13.062 0.532 10.111 1.00 91.88 113 SER A N 1
ATOM 963 C CA . SER A 1 113 ? -14.038 0.601 11.205 1.00 91.88 113 SER A CA 1
ATOM 964 C C . SER A 1 113 ? -15.255 -0.317 11.029 1.00 91.88 113 SER A C 1
ATOM 966 O O . SER A 1 113 ? -15.967 -0.574 12.000 1.00 91.88 113 SER A O 1
ATOM 968 N N . LEU A 1 114 ? -15.501 -0.826 9.814 1.00 91.94 114 LEU A N 1
ATOM 969 C CA . LEU A 1 114 ? -16.622 -1.729 9.549 1.00 91.94 114 LEU A CA 1
ATOM 970 C C . LEU A 1 114 ? -16.402 -3.102 10.197 1.00 91.94 114 LEU A C 1
ATOM 972 O O . LEU A 1 114 ? -15.280 -3.605 10.292 1.00 91.94 114 LEU A O 1
ATOM 976 N N . THR A 1 115 ? -17.501 -3.734 10.608 1.00 92.12 115 THR A N 1
ATOM 977 C CA . THR A 1 115 ? -17.486 -5.063 11.228 1.00 92.12 115 THR A CA 1
ATOM 978 C C . THR A 1 115 ? -17.045 -6.152 10.238 1.00 92.12 115 THR A C 1
ATOM 980 O O . THR A 1 115 ? -17.061 -5.969 9.017 1.00 92.12 115 THR A O 1
ATOM 983 N N . LEU A 1 116 ? -16.676 -7.328 10.766 1.00 89.94 116 LEU A N 1
ATOM 984 C CA . LEU A 1 116 ? -16.259 -8.503 9.976 1.00 89.94 116 LEU A CA 1
ATOM 985 C C . LEU A 1 116 ? -17.295 -8.926 8.926 1.00 89.94 116 LEU A C 1
ATOM 987 O O . LEU A 1 116 ? -16.978 -9.510 7.897 1.00 89.94 116 LEU A O 1
ATOM 991 N N . GLU A 1 117 ? -18.548 -8.582 9.165 1.00 90.69 117 GLU A N 1
ATOM 992 C CA . GLU A 1 117 ? -19.644 -8.758 8.235 1.00 90.69 117 GLU A CA 1
ATOM 993 C C . GLU A 1 117 ? -19.374 -8.130 6.857 1.00 90.69 117 GLU A C 1
ATOM 995 O O . GLU A 1 117 ? -19.776 -8.714 5.855 1.00 90.69 117 GLU A O 1
ATOM 1000 N N . TYR A 1 118 ? -18.642 -7.016 6.774 1.00 91.38 118 TYR A N 1
ATOM 1001 C CA . TYR A 1 118 ? -18.323 -6.307 5.526 1.00 91.38 118 TYR A CA 1
ATOM 1002 C C . TYR A 1 118 ? -16.982 -6.737 4.907 1.00 91.38 118 TYR A C 1
ATOM 1004 O O . TYR A 1 118 ? -16.512 -6.079 3.982 1.00 91.38 118 TYR A O 1
ATOM 1012 N N . GLU A 1 119 ? -16.334 -7.808 5.384 1.00 89.94 119 GLU A N 1
ATOM 1013 C CA . GLU A 1 119 ? -15.046 -8.302 4.848 1.00 89.94 119 GLU A CA 1
ATOM 1014 C C . GLU A 1 119 ? -15.055 -8.474 3.321 1.00 89.94 119 GLU A C 1
ATOM 1016 O O . GLU A 1 119 ? -14.158 -7.986 2.633 1.00 89.94 119 GLU A O 1
ATOM 1021 N N . ASP A 1 120 ? -16.096 -9.097 2.765 1.00 90.69 120 ASP A N 1
ATOM 1022 C CA . ASP A 1 120 ? -16.189 -9.318 1.316 1.00 90.69 120 ASP A CA 1
ATOM 1023 C C . ASP A 1 120 ? -16.327 -8.009 0.534 1.00 90.69 120 ASP A C 1
ATOM 1025 O O . ASP A 1 120 ? -15.697 -7.840 -0.510 1.00 90.69 120 ASP A O 1
ATOM 1029 N N . LEU A 1 121 ? -17.084 -7.049 1.074 1.00 91.25 121 LEU A N 1
ATOM 1030 C CA . LEU A 1 121 ? -17.223 -5.721 0.483 1.00 91.25 121 LEU A CA 1
ATOM 1031 C C . LEU A 1 121 ? -15.889 -4.966 0.502 1.00 91.25 121 LEU A C 1
ATOM 1033 O O . LEU A 1 121 ? -15.502 -4.365 -0.499 1.00 91.25 121 LEU A O 1
ATOM 1037 N N . ARG A 1 122 ? -15.166 -5.020 1.627 1.00 91.31 122 ARG A N 1
ATOM 1038 C CA . ARG A 1 122 ? -13.847 -4.391 1.769 1.00 91.31 122 ARG A CA 1
ATOM 1039 C C . ARG A 1 122 ? -12.854 -4.975 0.777 1.00 91.31 122 ARG A C 1
ATOM 1041 O O . ARG A 1 122 ? -12.216 -4.211 0.060 1.00 91.31 122 ARG A O 1
ATOM 1048 N N . ARG A 1 123 ? -12.793 -6.308 0.659 1.00 89.56 123 ARG A N 1
ATOM 1049 C CA . ARG A 1 123 ? -11.991 -6.977 -0.377 1.00 89.56 123 ARG A CA 1
ATOM 1050 C C . ARG A 1 123 ? -12.371 -6.509 -1.772 1.00 89.56 123 ARG A C 1
ATOM 1052 O O . ARG A 1 123 ? -11.490 -6.158 -2.544 1.00 89.56 123 ARG A O 1
ATOM 1059 N N . GLN A 1 124 ? -13.662 -6.473 -2.094 1.00 91.38 124 GLN A N 1
ATOM 1060 C CA . GLN A 1 124 ? -14.111 -6.060 -3.421 1.00 91.38 124 GLN A CA 1
ATOM 1061 C C . GLN A 1 124 ? -13.681 -4.628 -3.760 1.00 91.38 124 GLN A C 1
ATOM 1063 O O . GLN A 1 124 ? -13.289 -4.381 -4.895 1.00 91.38 124 GLN A O 1
ATOM 1068 N N . ILE A 1 125 ? -13.762 -3.697 -2.806 1.00 90.50 125 ILE A N 1
ATOM 1069 C CA . ILE A 1 125 ? -13.358 -2.299 -3.004 1.00 90.50 125 ILE A CA 1
ATOM 1070 C C . ILE A 1 125 ? -11.836 -2.186 -3.172 1.00 90.50 125 ILE A C 1
ATOM 1072 O O . ILE A 1 125 ? -11.380 -1.498 -4.080 1.00 90.50 125 ILE A O 1
ATOM 1076 N N . LEU A 1 126 ? -11.056 -2.882 -2.339 1.00 87.25 126 LEU A N 1
ATOM 1077 C CA . LEU A 1 126 ? -9.588 -2.808 -2.349 1.00 87.25 126 LEU A CA 1
ATOM 1078 C C . LEU A 1 126 ? -8.941 -3.527 -3.546 1.00 87.25 126 LEU A C 1
ATOM 1080 O O . LEU A 1 126 ? -7.828 -3.189 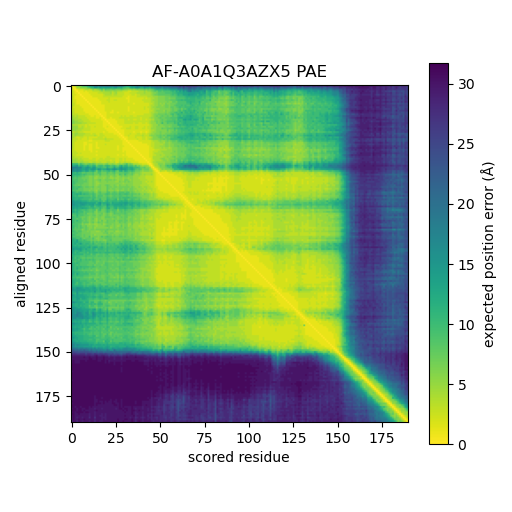-3.928 1.00 87.25 126 LEU A O 1
ATOM 1084 N N . MET A 1 127 ? -9.638 -4.488 -4.159 1.00 86.31 127 MET A N 1
ATOM 1085 C CA . MET A 1 127 ? -9.170 -5.221 -5.345 1.00 86.31 127 MET A CA 1
ATOM 1086 C C . MET A 1 127 ? -9.431 -4.493 -6.676 1.00 86.31 127 MET A C 1
ATOM 1088 O O . MET A 1 127 ? -9.138 -5.039 -7.740 1.00 86.31 127 MET A O 1
ATOM 1092 N N . GLN A 1 128 ? -10.024 -3.296 -6.657 1.00 84.56 128 GLN A N 1
ATOM 1093 C CA . GLN A 1 128 ? -10.255 -2.517 -7.877 1.00 84.56 128 GLN A CA 1
ATOM 1094 C C . GLN A 1 128 ? -8.935 -1.935 -8.399 1.00 84.56 128 GLN A C 1
ATOM 1096 O O . GLN A 1 128 ? -8.104 -1.487 -7.618 1.00 84.56 128 GLN A O 1
ATOM 1101 N N . SER A 1 129 ? -8.756 -1.900 -9.726 1.00 78.06 129 SER A N 1
ATOM 1102 C CA . SER A 1 129 ? -7.543 -1.363 -10.372 1.00 78.06 129 SER A CA 1
ATOM 1103 C C . SER A 1 129 ? -7.301 0.119 -10.084 1.00 78.06 129 SER A C 1
ATOM 1105 O O . SER A 1 129 ? -6.184 0.603 -10.194 1.00 78.06 129 SER A O 1
ATOM 1107 N N . THR A 1 130 ? -8.364 0.845 -9.754 1.00 83.19 130 THR A N 1
ATOM 1108 C CA . THR A 1 130 ? -8.328 2.233 -9.305 1.00 83.19 130 THR A CA 1
ATOM 1109 C C . THR A 1 130 ? -9.251 2.343 -8.111 1.00 83.19 130 THR A C 1
ATOM 1111 O O . THR A 1 130 ? -10.398 1.887 -8.193 1.00 83.19 130 THR A O 1
ATOM 1114 N N . LEU A 1 131 ? -8.786 2.963 -7.029 1.00 84.19 131 LEU A N 1
ATOM 1115 C CA . LEU A 1 131 ? -9.620 3.138 -5.852 1.00 84.19 131 LEU A CA 1
ATOM 1116 C C . LEU A 1 131 ? -10.844 4.011 -6.202 1.00 84.19 131 LEU A C 1
ATOM 1118 O O . LEU A 1 131 ? -10.690 5.070 -6.821 1.00 84.19 131 LEU A O 1
ATOM 1122 N N . PRO A 1 132 ? -12.067 3.581 -5.853 1.00 87.12 132 PRO A N 1
ATOM 1123 C CA . PRO A 1 132 ? -13.275 4.328 -6.175 1.00 87.12 132 PRO A CA 1
ATOM 1124 C C . PRO A 1 132 ? -13.331 5.651 -5.404 1.00 87.12 132 PRO A C 1
ATOM 1126 O O . PRO A 1 132 ? -12.706 5.810 -4.358 1.00 87.12 132 PRO A O 1
ATOM 1129 N N . SER A 1 133 ? -14.124 6.604 -5.897 1.00 90.31 133 SER A N 1
ATOM 1130 C CA . SER A 1 133 ? -14.336 7.872 -5.193 1.00 90.31 133 SER A CA 1
ATOM 1131 C C . SER A 1 133 ? -15.079 7.674 -3.868 1.00 90.31 133 SER A C 1
ATOM 1133 O O . SER A 1 133 ? -15.849 6.721 -3.711 1.00 90.31 133 SER A O 1
ATOM 1135 N N . TRP A 1 134 ? -14.943 8.636 -2.950 1.00 89.50 134 TRP A N 1
ATOM 1136 C CA . TRP A 1 134 ? -15.674 8.653 -1.676 1.00 89.50 134 TRP A CA 1
ATOM 1137 C C . TRP A 1 134 ? -17.183 8.419 -1.852 1.00 89.50 134 TRP A C 1
ATOM 1139 O O . TRP A 1 134 ? -17.781 7.580 -1.177 1.00 89.50 134 TRP A O 1
ATOM 1149 N N . ALA A 1 135 ? -17.799 9.120 -2.810 1.00 90.88 135 ALA A N 1
ATOM 1150 C CA . ALA A 1 135 ? -19.224 8.984 -3.103 1.00 90.88 135 ALA A CA 1
ATOM 1151 C C . ALA A 1 135 ? -19.595 7.561 -3.558 1.00 90.88 135 ALA A C 1
ATOM 1153 O O . ALA A 1 135 ? -20.634 7.033 -3.160 1.00 90.88 135 ALA A O 1
ATOM 1154 N N . SER A 1 136 ? -18.732 6.925 -4.355 1.00 90.81 136 SER A N 1
ATOM 1155 C CA . SER A 1 136 ? -18.924 5.546 -4.809 1.00 90.81 136 SER A CA 1
ATOM 1156 C C . SER A 1 136 ? -18.780 4.544 -3.660 1.00 90.81 136 SER A C 1
ATOM 1158 O O . SER A 1 136 ? -19.600 3.629 -3.544 1.00 90.81 136 SER A O 1
ATOM 1160 N N . VAL A 1 137 ? -17.792 4.726 -2.774 1.00 92.44 137 VAL A N 1
ATOM 1161 C CA . VAL A 1 137 ? -17.628 3.895 -1.567 1.00 92.44 137 VAL A CA 1
ATOM 1162 C C . VAL A 1 137 ? -18.858 4.005 -0.674 1.00 92.44 137 VAL A C 1
ATOM 1164 O O . VAL A 1 137 ? -19.447 2.983 -0.325 1.00 92.44 137 VAL A O 1
ATOM 1167 N N . TYR A 1 138 ? -19.305 5.227 -0.378 1.00 91.88 138 TYR A N 1
ATOM 1168 C CA . TYR A 1 138 ? -20.509 5.465 0.416 1.00 91.88 138 TYR A CA 1
ATOM 1169 C C . TYR A 1 138 ? -21.740 4.771 -0.184 1.00 91.88 138 TYR A C 1
ATOM 1171 O O . TYR A 1 138 ? -22.428 4.019 0.507 1.00 91.88 138 TYR A O 1
ATOM 1179 N N . ALA A 1 139 ? -21.996 4.970 -1.481 1.00 93.25 139 ALA A N 1
ATOM 1180 C CA . ALA A 1 139 ? -23.133 4.358 -2.164 1.00 93.25 139 ALA A CA 1
ATOM 1181 C C . ALA A 1 139 ? -23.070 2.822 -2.126 1.00 93.25 139 ALA A C 1
ATOM 1183 O O . ALA A 1 139 ? -24.093 2.160 -1.939 1.00 93.25 139 ALA A O 1
ATOM 1184 N N . THR A 1 140 ? -21.871 2.256 -2.266 1.00 93.31 140 THR A N 1
ATOM 1185 C CA . THR A 1 140 ? -21.639 0.809 -2.227 1.00 93.31 140 THR A CA 1
ATOM 1186 C C . THR A 1 140 ? -21.908 0.235 -0.836 1.00 93.31 140 THR A C 1
ATOM 1188 O O . THR A 1 140 ? -22.644 -0.746 -0.718 1.00 93.31 140 THR A O 1
ATOM 1191 N N . VAL A 1 141 ? -21.383 0.871 0.216 1.00 93.19 141 VAL A N 1
ATOM 1192 C CA . VAL A 1 141 ? -21.619 0.468 1.613 1.00 93.19 141 VAL A CA 1
ATOM 1193 C C . VAL A 1 141 ? -23.101 0.577 1.962 1.00 93.19 141 VAL A C 1
ATOM 1195 O O . VAL A 1 141 ? -23.679 -0.380 2.464 1.00 93.19 141 VAL A O 1
ATOM 1198 N N . ASN A 1 142 ? -23.757 1.687 1.615 1.00 92.94 142 ASN A N 1
ATOM 1199 C CA . ASN A 1 142 ? -25.180 1.885 1.896 1.00 92.94 142 ASN A CA 1
ATOM 1200 C C . ASN A 1 142 ? -26.082 0.884 1.147 1.00 92.94 142 ASN A C 1
ATOM 1202 O O . ASN A 1 142 ? -27.095 0.409 1.669 1.00 92.94 142 ASN A O 1
ATOM 1206 N N . ARG A 1 143 ? -25.716 0.523 -0.088 1.00 92.56 143 ARG A N 1
ATOM 1207 C CA . ARG A 1 143 ? -26.416 -0.525 -0.841 1.00 92.56 143 ARG A CA 1
ATOM 1208 C C . ARG A 1 143 ? -26.272 -1.884 -0.160 1.00 92.56 143 ARG A C 1
ATOM 1210 O O . ARG A 1 143 ? -27.250 -2.627 -0.086 1.00 92.56 143 ARG A O 1
ATOM 1217 N N . GLU A 1 144 ? -25.077 -2.208 0.320 1.00 92.94 144 GLU A N 1
ATOM 1218 C CA . GLU A 1 144 ? -24.823 -3.456 1.036 1.00 92.94 144 GLU A CA 1
ATOM 1219 C C . GLU A 1 144 ? -25.569 -3.505 2.376 1.00 92.94 144 GLU A C 1
ATOM 1221 O O . GLU A 1 144 ? -26.184 -4.525 2.687 1.00 92.94 144 GLU A O 1
ATOM 1226 N N . GLU A 1 145 ? -25.630 -2.385 3.100 1.00 92.38 145 GLU A N 1
ATOM 1227 C CA . GLU A 1 145 ? -26.463 -2.209 4.294 1.00 92.38 145 GLU A CA 1
ATOM 1228 C C . GLU A 1 145 ? -27.927 -2.561 4.007 1.00 92.38 145 GLU A C 1
ATOM 1230 O O . GLU A 1 145 ? -28.530 -3.410 4.665 1.00 92.38 145 GLU A O 1
ATOM 1235 N N . THR A 1 146 ? -28.492 -1.949 2.964 1.00 92.12 146 THR A N 1
ATOM 1236 C CA . THR A 1 146 ? -29.890 -2.141 2.556 1.00 92.12 146 THR A CA 1
ATOM 1237 C C . THR A 1 146 ? -30.163 -3.592 2.146 1.00 92.12 146 THR A C 1
ATOM 1239 O O . THR A 1 146 ? -31.191 -4.175 2.510 1.00 92.12 146 THR A O 1
ATOM 1242 N N . ARG A 1 147 ? -29.233 -4.208 1.401 1.00 91.00 147 ARG A N 1
ATOM 1243 C CA . ARG A 1 147 ? -29.319 -5.616 0.995 1.00 91.00 147 ARG A CA 1
ATOM 1244 C C . ARG A 1 147 ? -29.339 -6.533 2.216 1.00 91.00 147 ARG A C 1
ATOM 1246 O O . ARG A 1 147 ? -30.180 -7.428 2.271 1.00 91.00 147 ARG A O 1
ATOM 1253 N N . ARG A 1 148 ? -28.452 -6.306 3.190 1.00 87.31 148 ARG A N 1
ATOM 1254 C CA . ARG A 1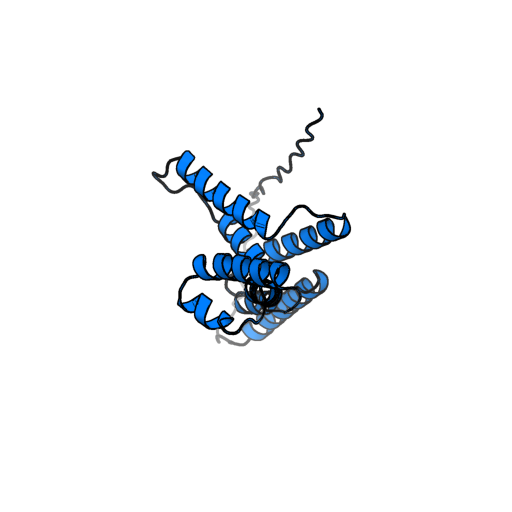 148 ? -28.382 -7.083 4.439 1.00 87.31 148 ARG A CA 1
ATOM 1255 C C . ARG A 1 148 ? -29.651 -6.960 5.253 1.00 87.31 148 ARG A C 1
ATOM 1257 O O . ARG A 1 148 ? -30.190 -7.986 5.647 1.00 87.31 148 ARG A O 1
ATOM 1264 N N . HIS A 1 149 ? -30.171 -5.747 5.419 1.00 86.00 149 HIS A N 1
ATOM 1265 C CA . HIS A 1 149 ? -31.458 -5.528 6.075 1.00 86.00 149 HIS A CA 1
ATOM 1266 C C . HIS A 1 149 ? -32.570 -6.337 5.402 1.00 86.00 149 HIS A C 1
ATOM 1268 O O . HIS A 1 149 ? -33.299 -7.059 6.069 1.00 86.00 149 HIS A O 1
ATOM 1274 N N . THR A 1 150 ? -32.658 -6.292 4.072 1.00 85.56 150 THR A N 1
ATOM 1275 C CA . THR A 1 150 ? -33.719 -6.990 3.330 1.00 85.56 150 THR A CA 1
ATOM 1276 C C . THR A 1 150 ? -33.558 -8.516 3.365 1.00 85.56 150 THR A C 1
ATOM 1278 O O . THR A 1 150 ? -34.543 -9.241 3.476 1.00 85.56 150 THR A O 1
ATOM 1281 N N . MET A 1 151 ? -32.326 -9.027 3.283 1.00 77.88 151 MET A N 1
ATOM 1282 C CA . MET A 1 151 ? -32.059 -10.471 3.226 1.00 77.88 151 MET A CA 1
ATOM 1283 C C . MET A 1 151 ? -32.043 -11.141 4.610 1.00 77.88 151 MET A C 1
ATOM 1285 O O . MET A 1 151 ? -32.491 -12.283 4.724 1.00 77.88 151 MET A O 1
ATOM 1289 N N . ASN A 1 152 ? -31.636 -10.435 5.672 1.00 64.88 152 ASN A N 1
ATOM 1290 C CA . ASN A 1 152 ? -31.686 -10.935 7.055 1.00 64.88 152 ASN A CA 1
ATOM 1291 C C . ASN A 1 152 ? -33.115 -10.985 7.635 1.00 64.88 152 ASN A C 1
ATOM 1293 O O . ASN A 1 152 ? -33.326 -11.611 8.669 1.00 64.88 152 ASN A O 1
ATOM 1297 N N . ILE A 1 153 ? -34.112 -10.395 6.963 1.00 57.66 153 ILE A N 1
ATOM 1298 C CA . ILE A 1 153 ? -35.538 -10.473 7.342 1.00 57.66 153 ILE A CA 1
ATOM 1299 C C . ILE A 1 153 ? -36.187 -11.821 6.933 1.00 57.66 153 ILE A C 1
ATOM 1301 O O . ILE A 1 153 ? -37.331 -12.097 7.286 1.00 57.66 153 ILE A O 1
ATOM 1305 N N . SER A 1 154 ? -35.472 -12.726 6.249 1.00 49.06 154 SER A N 1
ATOM 1306 C CA . SER A 1 154 ? -36.055 -13.957 5.677 1.00 49.06 154 SER A CA 1
ATOM 1307 C C . SER A 1 154 ? -35.881 -15.261 6.480 1.00 49.06 154 SER A C 1
ATOM 1309 O O . SER A 1 154 ? -35.966 -16.346 5.908 1.00 49.06 154 SER A O 1
ATOM 1311 N N . VAL A 1 155 ? -35.743 -15.198 7.810 1.00 44.22 155 VAL A N 1
ATOM 1312 C CA . VAL A 1 155 ? -36.040 -16.361 8.673 1.00 44.22 155 VAL A CA 1
ATOM 1313 C C . VAL A 1 155 ? -37.223 -16.018 9.578 1.00 44.22 155 VAL A C 1
ATOM 1315 O O . VAL A 1 155 ? -37.028 -15.395 10.624 1.00 44.22 155 VAL A O 1
ATOM 1318 N N . PRO A 1 156 ? -38.461 -16.420 9.231 1.00 41.03 156 PRO A N 1
ATOM 1319 C CA . PRO A 1 156 ? -39.553 -16.366 10.183 1.00 41.03 156 PRO A CA 1
ATOM 1320 C C . PRO A 1 156 ? -39.321 -17.479 11.208 1.00 41.03 156 PRO A C 1
ATOM 1322 O O . PRO A 1 156 ? -39.737 -18.621 11.021 1.00 41.03 156 PRO A O 1
ATOM 1325 N N . SER A 1 157 ? -38.645 -17.147 12.310 1.00 36.44 157 SER A N 1
ATOM 1326 C CA . SER A 1 157 ? -38.786 -17.907 13.551 1.00 36.44 157 SER A CA 1
ATOM 1327 C C . SER A 1 157 ? -40.222 -17.723 14.018 1.00 36.44 157 SER A C 1
ATOM 1329 O O . SER A 1 157 ? -40.576 -16.744 14.670 1.00 36.44 157 SER A O 1
ATOM 1331 N N . SER A 1 158 ? -41.069 -18.653 13.600 1.00 38.78 158 SER A N 1
ATOM 1332 C CA . SER A 1 158 ? -42.445 -18.774 14.039 1.00 38.78 158 SER A CA 1
ATOM 1333 C C . SER A 1 158 ? -42.539 -18.761 15.568 1.00 38.78 158 SER A C 1
ATOM 1335 O O . SER A 1 158 ? -41.891 -19.554 16.250 1.00 38.78 158 SER A O 1
ATOM 1337 N N . ASN A 1 159 ? -43.449 -17.905 16.035 1.00 37.12 159 ASN A N 1
ATOM 1338 C CA . ASN A 1 159 ? -44.132 -17.895 17.327 1.00 37.12 159 ASN A CA 1
ATOM 1339 C C . ASN A 1 159 ? -43.362 -17.355 18.538 1.00 37.12 159 ASN A C 1
ATOM 1341 O O . ASN A 1 159 ? -42.801 -18.111 19.329 1.00 37.12 159 ASN A O 1
ATOM 1345 N N . LYS A 1 160 ? -43.574 -16.064 18.817 1.00 32.53 160 LYS A N 1
ATOM 1346 C CA . LYS A 1 160 ? -44.015 -15.651 20.154 1.00 32.53 160 LYS A CA 1
ATOM 1347 C C . LYS A 1 160 ? -45.231 -14.742 20.013 1.00 32.53 160 LYS A C 1
ATOM 1349 O O . LYS A 1 160 ? -45.147 -13.676 19.422 1.00 32.53 160 LYS A O 1
ATOM 1354 N N . PHE A 1 161 ? -46.358 -15.241 20.512 1.00 31.69 161 PHE A N 1
ATOM 1355 C CA . PHE A 1 161 ? -47.573 -14.477 20.739 1.00 31.69 161 PHE A CA 1
ATOM 1356 C C . PHE A 1 161 ? -47.238 -13.284 21.641 1.00 31.69 161 PHE A C 1
ATOM 1358 O O . PHE A 1 161 ? -46.784 -13.474 22.770 1.00 31.69 161 PHE A O 1
ATOM 1365 N N . GLU A 1 162 ? -47.454 -12.077 21.127 1.00 29.95 162 GLU A N 1
ATOM 1366 C CA . GLU A 1 162 ? -47.587 -10.868 21.931 1.00 29.95 162 GLU A CA 1
ATOM 1367 C C . GLU A 1 162 ? -48.863 -10.986 22.766 1.00 29.95 162 GLU A C 1
ATOM 1369 O O . GLU A 1 162 ? -49.971 -11.091 22.242 1.00 29.95 162 GLU A O 1
ATOM 1374 N N . THR A 1 163 ? -48.700 -10.991 24.085 1.00 31.94 163 THR A N 1
ATOM 1375 C CA . THR A 1 163 ? -49.741 -10.521 24.994 1.00 31.94 163 THR A CA 1
ATOM 1376 C C . THR A 1 163 ? -49.304 -9.152 25.477 1.00 31.94 163 THR A C 1
ATOM 1378 O O . THR A 1 163 ? -48.365 -9.049 26.270 1.00 31.94 163 THR A O 1
ATOM 1381 N N . ASP A 1 164 ? -49.972 -8.124 24.964 1.00 32.16 164 ASP A N 1
ATOM 1382 C CA . ASP A 1 164 ? -49.913 -6.758 25.467 1.00 32.16 164 ASP A CA 1
ATOM 1383 C C . ASP A 1 164 ? -50.160 -6.737 26.980 1.00 32.16 164 ASP A C 1
ATOM 1385 O O . ASP A 1 164 ? -51.160 -7.270 27.465 1.00 32.16 164 ASP A O 1
ATOM 1389 N N . ASN A 1 165 ? -49.275 -6.079 27.730 1.00 32.28 165 ASN A N 1
ATOM 1390 C CA . ASN A 1 165 ? -49.622 -5.558 29.046 1.00 32.28 165 ASN A CA 1
ATOM 1391 C C . ASN A 1 165 ? -48.965 -4.178 29.237 1.00 32.28 165 ASN A C 1
ATOM 1393 O O . ASN A 1 165 ? -47.733 -4.095 29.220 1.00 32.28 165 ASN A O 1
ATOM 1397 N N . PRO A 1 166 ? -49.739 -3.090 29.391 1.00 37.22 166 PRO A N 1
ATOM 1398 C CA . PRO A 1 166 ? -49.199 -1.745 29.476 1.00 37.22 166 PRO A CA 1
ATOM 1399 C C . PRO A 1 166 ? -49.070 -1.328 30.940 1.00 37.22 166 PRO A C 1
ATOM 1401 O O . PRO A 1 166 ? -50.027 -0.820 31.503 1.00 37.22 166 PRO A O 1
ATOM 1404 N N . GLU A 1 167 ? -47.904 -1.507 31.565 1.00 32.66 167 GLU A N 1
ATOM 1405 C CA . GLU A 1 167 ? -47.610 -0.868 32.859 1.00 32.66 167 GLU A CA 1
ATOM 1406 C C . GLU A 1 167 ? -46.108 -0.936 33.199 1.00 32.66 167 GLU A C 1
ATOM 1408 O O . GLU A 1 167 ? -45.617 -1.922 33.738 1.00 32.66 167 GLU A O 1
ATOM 1413 N N . ASN A 1 168 ? -45.357 0.113 32.836 1.00 31.59 168 ASN A N 1
ATOM 1414 C CA . ASN A 1 168 ? -44.443 0.819 33.750 1.00 31.59 168 ASN A CA 1
ATOM 1415 C C . ASN A 1 168 ? -43.658 1.924 33.026 1.00 31.59 168 ASN A C 1
ATOM 1417 O O . ASN A 1 168 ? -42.619 1.708 32.406 1.00 31.59 168 ASN A O 1
ATOM 1421 N N . SER A 1 169 ? -44.149 3.150 33.193 1.00 34.06 169 SER A N 1
ATOM 1422 C CA . SER A 1 169 ? -43.298 4.336 33.287 1.00 34.06 169 SER A CA 1
ATOM 1423 C C . SER A 1 169 ? -42.394 4.188 34.514 1.00 34.06 169 SER A C 1
ATOM 1425 O O . SER A 1 169 ? -42.890 3.778 35.554 1.00 34.06 169 SER A O 1
ATOM 1427 N N . PHE A 1 170 ? -41.105 4.518 34.404 1.00 29.14 170 PHE A N 1
ATOM 1428 C CA . PHE A 1 170 ? -40.387 5.490 35.252 1.00 29.14 170 PHE A CA 1
ATOM 1429 C C . PHE A 1 170 ? -38.863 5.346 35.059 1.00 29.14 170 PHE A C 1
ATOM 1431 O O . PHE A 1 170 ? -38.270 4.330 35.393 1.00 29.14 170 PHE A O 1
ATOM 1438 N N . HIS A 1 171 ? -38.263 6.421 34.533 1.00 33.97 171 HIS A N 1
ATOM 1439 C CA . HIS A 1 171 ? -36.911 6.941 34.790 1.00 33.97 171 HIS A CA 1
ATOM 1440 C C . HIS A 1 171 ? -35.702 5.983 34.874 1.00 33.97 171 HIS A C 1
ATOM 1442 O O . HIS A 1 171 ? -35.502 5.297 35.870 1.00 33.97 171 HIS A O 1
ATOM 1448 N N . ASN A 1 172 ? -34.737 6.178 33.962 1.00 32.88 172 ASN A N 1
ATOM 1449 C CA . ASN A 1 172 ? -33.404 6.625 34.390 1.00 32.88 172 ASN A CA 1
ATOM 1450 C C . ASN A 1 172 ? -32.597 7.275 33.255 1.00 32.88 172 ASN A C 1
ATOM 1452 O O . ASN A 1 172 ? -32.324 6.669 32.224 1.00 32.88 172 ASN A O 1
ATOM 1456 N N . VAL A 1 173 ? -32.200 8.525 33.495 1.00 39.47 173 VAL A N 1
ATOM 1457 C CA . VAL A 1 173 ? -31.170 9.258 32.755 1.00 39.47 173 VAL A CA 1
ATOM 1458 C C . VAL A 1 173 ? -29.843 8.966 33.444 1.00 39.47 173 VAL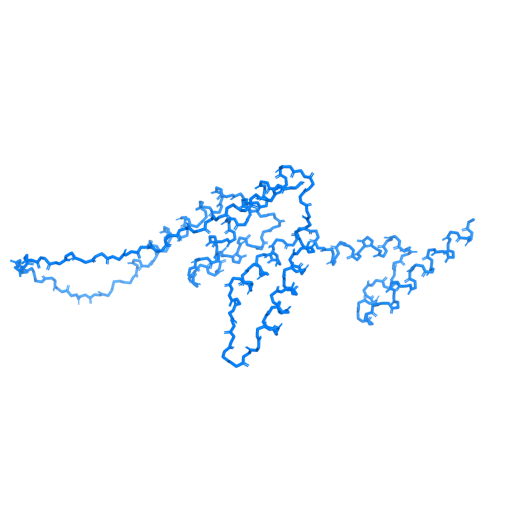 A C 1
ATOM 1460 O O . VAL A 1 173 ? -29.676 9.364 34.592 1.00 39.47 173 VAL A O 1
ATOM 1463 N N . VAL A 1 174 ? -28.893 8.338 32.751 1.00 35.47 174 VAL A N 1
ATOM 1464 C CA . VAL A 1 174 ? -27.460 8.467 33.059 1.00 35.47 174 VAL A CA 1
ATOM 1465 C C . VAL A 1 174 ? -26.701 8.468 31.737 1.00 35.47 174 VAL A C 1
ATOM 1467 O O . VAL A 1 174 ? -26.833 7.553 30.928 1.00 35.47 174 VAL A O 1
ATOM 1470 N N . GLY A 1 175 ? -25.969 9.556 31.504 1.00 35.75 175 GLY A N 1
ATOM 1471 C CA . GLY A 1 175 ? -25.233 9.812 30.278 1.00 35.75 175 GLY A CA 1
ATOM 1472 C C . GLY A 1 175 ? -24.015 8.913 30.091 1.00 35.75 175 GLY A C 1
ATOM 1473 O O . GLY A 1 175 ? -23.412 8.430 31.047 1.00 35.75 175 GLY A O 1
ATOM 1474 N N . LEU A 1 176 ? -23.623 8.766 28.829 1.00 38.16 176 LEU A N 1
ATOM 1475 C CA . LEU A 1 176 ? -22.310 8.273 28.446 1.00 38.16 176 LEU A CA 1
ATOM 1476 C C . LEU A 1 176 ? -21.615 9.365 27.631 1.00 38.16 176 LEU A C 1
ATOM 1478 O O . LEU A 1 176 ? -22.007 9.690 26.513 1.00 38.16 176 LEU A O 1
ATOM 1482 N N . CYS A 1 177 ? -20.608 9.963 28.267 1.00 31.61 177 CYS A N 1
ATOM 1483 C CA . CYS A 1 177 ? -19.610 10.831 27.662 1.00 31.61 177 CYS A CA 1
ATOM 1484 C C . CYS A 1 177 ? -18.916 10.123 26.491 1.00 31.61 177 CYS A C 1
ATOM 1486 O O . CYS A 1 177 ? -18.354 9.044 26.668 1.00 31.61 177 CYS A O 1
ATOM 1488 N N . HIS A 1 178 ? -18.864 10.780 25.334 1.00 36.66 178 HIS A N 1
ATOM 1489 C CA . HIS A 1 178 ? -17.876 10.486 24.298 1.00 36.66 178 HIS A CA 1
ATOM 1490 C C . HIS A 1 178 ? -16.568 11.237 24.617 1.00 36.66 178 HIS A C 1
ATOM 1492 O O . HIS A 1 178 ? -16.623 12.444 24.875 1.00 36.66 178 HIS A O 1
ATOM 1498 N N . PRO A 1 179 ? -15.390 10.589 24.591 1.00 43.47 179 PRO A N 1
ATOM 1499 C CA . PRO A 1 179 ? -14.121 11.290 24.721 1.00 43.47 179 PRO A CA 1
ATOM 1500 C C . PRO A 1 179 ? -13.768 12.030 23.420 1.00 43.47 179 PRO A C 1
ATOM 1502 O O . PRO A 1 179 ? -13.438 11.439 22.400 1.00 43.47 179 PRO A O 1
ATOM 1505 N N . VAL A 1 180 ? -13.927 13.350 23.505 1.00 42.25 180 VAL A N 1
ATOM 1506 C CA . VAL A 1 180 ? -13.149 14.459 22.927 1.00 42.25 180 VAL A CA 1
ATOM 1507 C C . VAL A 1 180 ? -12.064 14.102 21.891 1.00 42.25 180 VAL A C 1
ATOM 1509 O O . VAL A 1 180 ? -11.039 13.503 22.207 1.00 42.25 180 VAL A O 1
ATOM 1512 N N . ASN A 1 181 ? -12.257 14.632 20.677 1.00 36.06 181 ASN A N 1
ATOM 1513 C CA . ASN A 1 181 ? -11.220 14.926 19.687 1.00 36.06 181 ASN A CA 1
ATOM 1514 C C . ASN A 1 181 ? -10.124 15.827 20.287 1.00 36.06 181 ASN A C 1
ATOM 1516 O O . ASN A 1 181 ? -10.365 17.009 20.526 1.00 36.06 181 ASN A O 1
ATOM 1520 N N . CYS A 1 182 ? -8.907 15.305 20.432 1.00 32.38 182 CYS A N 1
ATOM 1521 C CA . CYS A 1 182 ? -7.697 16.110 20.605 1.00 32.38 182 CYS A CA 1
ATOM 1522 C C . CYS A 1 182 ? -6.907 16.137 19.289 1.00 32.38 182 CYS A C 1
ATOM 1524 O O . CYS A 1 182 ? -5.918 15.429 19.131 1.00 32.38 182 CYS A O 1
ATOM 1526 N N . LEU A 1 183 ? -7.347 16.966 18.341 1.00 35.75 183 LEU A N 1
ATOM 1527 C CA . LEU A 1 183 ? -6.501 17.461 17.253 1.00 35.75 183 LEU A CA 1
ATOM 1528 C C . LEU A 1 183 ? -5.838 18.751 17.747 1.00 35.75 183 LEU A C 1
ATOM 1530 O O . LEU A 1 183 ? -6.358 19.845 17.548 1.00 35.75 183 LEU A O 1
ATOM 1534 N N . ASN A 1 184 ? -4.701 18.618 18.432 1.00 35.78 184 ASN A N 1
ATOM 1535 C CA . ASN A 1 184 ? -3.799 19.749 18.620 1.00 35.78 184 ASN A CA 1
ATOM 1536 C C . ASN A 1 184 ? -2.938 19.887 17.362 1.00 35.78 184 ASN A C 1
ATOM 1538 O O . ASN A 1 184 ? -2.036 19.089 17.114 1.00 35.78 184 ASN A O 1
ATOM 1542 N N . MET A 1 185 ? -3.236 20.930 16.587 1.00 32.75 185 MET A N 1
ATOM 1543 C CA . MET A 1 185 ? -2.268 21.611 15.735 1.00 32.75 185 MET A CA 1
ATOM 1544 C C . MET A 1 185 ? -1.085 22.055 16.603 1.00 32.75 185 MET A C 1
ATOM 1546 O O . MET A 1 185 ? -1.224 22.965 17.416 1.00 32.75 185 MET A O 1
ATOM 1550 N N . CYS A 1 186 ? 0.082 21.450 16.408 1.00 35.44 186 CYS A N 1
ATOM 1551 C CA . CYS A 1 186 ? 1.344 22.097 16.746 1.00 35.44 186 CYS A CA 1
ATOM 1552 C C . CYS A 1 186 ? 1.871 22.741 15.461 1.00 35.44 186 CYS A C 1
ATOM 1554 O O . CYS A 1 186 ? 2.503 22.074 14.644 1.00 35.44 186 CYS A O 1
ATOM 1556 N N . TYR A 1 187 ? 1.563 24.025 15.276 1.00 31.92 187 TYR A N 1
ATOM 1557 C CA . TYR A 1 187 ? 2.386 24.913 14.460 1.00 31.92 187 TYR A CA 1
ATOM 1558 C C . TYR A 1 187 ? 3.728 25.068 15.187 1.00 31.92 187 TYR A C 1
ATOM 1560 O O . TYR A 1 187 ? 3.754 25.491 16.342 1.00 31.92 187 TYR A O 1
ATOM 1568 N N . PHE A 1 188 ? 4.819 24.670 14.538 1.00 37.28 188 PHE A N 1
ATOM 1569 C CA . PHE A 1 188 ? 6.165 25.090 14.909 1.00 37.28 188 PHE A CA 1
ATOM 1570 C C . PHE A 1 188 ? 6.528 26.246 13.979 1.00 37.28 188 PHE A C 1
ATOM 1572 O O . PHE A 1 188 ? 6.729 26.029 12.784 1.00 37.28 188 PHE A O 1
ATOM 1579 N N . ASP A 1 189 ? 6.536 27.454 14.535 1.00 33.56 189 ASP A N 1
ATOM 1580 C CA . ASP A 1 189 ? 7.269 28.589 13.986 1.00 33.56 189 ASP A CA 1
ATOM 1581 C C . ASP A 1 189 ? 8.732 28.454 14.430 1.00 33.56 189 ASP A C 1
ATOM 1583 O O . ASP A 1 189 ? 8.990 28.313 15.625 1.00 33.56 189 ASP A O 1
ATOM 1587 N N . ASP A 1 190 ? 9.651 28.501 13.467 1.00 41.72 190 ASP A N 1
ATOM 1588 C CA . ASP A 1 190 ? 11.013 29.039 13.592 1.00 41.72 190 ASP A CA 1
ATOM 1589 C C . ASP A 1 190 ? 11.428 29.615 12.225 1.00 41.72 190 ASP A C 1
ATOM 1591 O O . ASP A 1 190 ? 11.300 28.890 11.207 1.00 41.72 190 ASP A O 1
#

InterPro domains:
  IPR061502 Copia/RE1/RE2-like, N-terminal domain [PF14223] (3-150)

Secondary structure (DSSP, 8-state):
-HHHHHHHHHHHHHHHHTS-HHHHHHHTT-SSHHHHHHHHHHHH--TT-HHHHHHHHHHHHH--PPTT--HHHHHHHHHHHHHHHHHHSPPPSSHHHHHHHHHHHHHHHHHHHS-GGGHHHHHHHHTSSSPPPHHHHHHHHHHHHHHHHHHHT-------------------------------------

Foldseek 3Di:
DVVVVVVFVVLVVVVLVPDDPVVCVVCVPQPTSVSSVVVCCVVVNLAPLLVVLLVLVLCLVPQDQDPPHDPVNSVVVNVVSVVVSCSNVPPDPDPVSVVVVVQSVVLSVVLSPDDPVCVVVSVVQSPDPDRDGPVVSVVSVVVVVVVCVVVVVPDPPDDDDDDDDDDDDDDDDDDDDDDDDDPDDDDDDD

Solvent-accessible surface area (backbone atoms only — not comparable to full-atom values): 12069 Å² total; per-residue (Å²): 112,70,68,61,54,53,50,35,53,52,52,36,48,55,54,51,74,71,44,57,71,77,60,34,64,77,52,69,81,50,88,42,38,64,56,41,50,51,51,46,42,73,75,69,44,59,81,85,48,61,58,59,50,47,51,50,53,50,53,58,74,68,63,71,86,53,92,90,60,52,69,68,59,47,49,51,54,52,50,51,52,52,58,53,47,41,71,68,54,56,84,63,90,45,71,67,56,41,53,52,48,54,54,50,50,53,50,44,53,54,61,69,69,52,58,81,87,46,47,67,58,50,50,57,52,60,69,41,98,61,77,71,53,70,71,55,51,52,53,51,51,54,50,51,51,54,48,48,58,63,59,71,66,72,66,83,77,79,82,78,84,84,77,90,76,95,83,79,89,80,90,85,90,79,89,81,86,76,88,76,88,80,83,76,84,79,83,81,88,130

Mean predicted aligned error: 13.19 Å

Organism: Cephalotus follicularis (NCBI:txid3775)

pLDDT: mean 80.45, std 22.82, range [29.14, 98.12]

Radius of gyration: 26.65 Å; Cα contacts (8 Å, |Δi|>4): 58; chains: 1; bounding box: 82×48×64 Å

Sequence (190 aa):
FGEWEANDYQVMSWFFNSMEPQVYEIFAYSETSKALWDSLRDMYGHDDNDSRVFELQQEISKMEQTTGQSFIHHLRNLKRKWDELKQYRPIAATVEVYTQREEQDRMFQLLASLTLEYEDLRRQILMQSTLPSWASVYATVNREETRRHTMNISVPSSNKFETDNPENSFHNVVGLCHPVNCLNMCYFDD